Protein AF-A0A959SJ86-F1 (afdb_monomer)

pLDDT: mean 86.67, std 18.11, range [35.81, 98.19]

Nearest PDB structures (foldseek):
  6v04-assembly1_A  TM=5.007E-01  e=3.036E-04  Micromonospora chersina
  3ijt-assembly1_A  TM=5.286E-01  e=5.884E-03  Streptococcus mutans
  3pu2-assembly5_E  TM=4.425E-01  e=1.440E-02  Cereibacter sphaeroides 2.4.1
  4qdc-assembly1_A  TM=3.355E-01  e=1.361E-02  Rhodococcus rhodochrous
  7sze-assembly1_B-3  TM=3.094E-01  e=1.029E-02  Microseira wollei

Structure (mmCIF, N/CA/C/O backbone):
data_AF-A0A959SJ86-F1
#
_entry.id   AF-A0A959SJ86-F1
#
loop_
_atom_site.group_PDB
_atom_site.id
_atom_site.type_symbol
_atom_site.label_atom_id
_atom_site.label_alt_id
_atom_site.label_comp_id
_atom_site.label_asym_id
_atom_site.label_entity_id
_atom_site.label_seq_id
_atom_site.pdbx_PDB_ins_code
_atom_site.Cartn_x
_atom_site.Cartn_y
_atom_site.Cartn_z
_atom_site.occupancy
_atom_site.B_iso_or_equiv
_atom_site.auth_seq_id
_atom_site.auth_comp_id
_atom_site.auth_asym_id
_atom_site.auth_atom_id
_atom_site.pdbx_PDB_model_num
ATOM 1 N N . MET A 1 1 ? 89.922 12.817 23.903 1.00 38.69 1 MET A N 1
ATOM 2 C CA . MET A 1 1 ? 90.393 11.593 23.217 1.00 38.69 1 MET A CA 1
ATOM 3 C C . MET A 1 1 ? 89.605 11.483 21.919 1.00 38.69 1 MET A C 1
ATOM 5 O O . MET A 1 1 ? 88.410 11.255 21.976 1.00 38.69 1 MET A O 1
ATOM 9 N N . THR A 1 2 ? 90.108 12.108 20.848 1.00 35.84 2 THR A N 1
ATOM 10 C CA . THR A 1 2 ? 90.815 11.461 19.710 1.00 35.84 2 THR A CA 1
ATOM 11 C C . THR A 1 2 ? 89.883 10.533 18.912 1.00 35.84 2 THR A C 1
ATOM 13 O O . THR A 1 2 ? 89.554 9.468 19.411 1.00 35.84 2 THR A O 1
ATOM 16 N N . TYR A 1 3 ? 89.262 11.005 17.813 1.00 40.78 3 TYR A N 1
ATOM 17 C CA . TYR A 1 3 ? 89.765 11.020 16.408 1.00 40.78 3 TYR A CA 1
ATOM 18 C C . TYR A 1 3 ? 89.962 9.584 15.870 1.00 40.78 3 TYR A C 1
ATOM 20 O O . TYR A 1 3 ? 90.641 8.812 16.527 1.00 40.78 3 TYR A O 1
ATOM 28 N N . LYS A 1 4 ? 89.452 9.124 14.716 1.00 40.31 4 LYS A N 1
ATOM 29 C CA . LYS A 1 4 ? 89.383 9.685 13.345 1.00 40.31 4 LYS A CA 1
ATOM 30 C C . LYS A 1 4 ? 88.575 8.680 12.476 1.00 40.31 4 LYS A C 1
ATOM 32 O O . LYS A 1 4 ? 88.730 7.487 12.694 1.00 40.31 4 LYS A O 1
ATOM 37 N N . SER A 1 5 ? 87.634 9.131 11.630 1.00 43.16 5 SER A N 1
ATOM 38 C CA . SER A 1 5 ? 87.763 9.242 10.146 1.00 43.16 5 SER A CA 1
ATOM 39 C C . SER A 1 5 ? 87.562 7.937 9.368 1.00 43.16 5 SER A C 1
ATOM 41 O O . SER A 1 5 ? 87.923 6.885 9.863 1.00 43.16 5 SER A O 1
ATOM 43 N N . SER A 1 6 ? 87.166 7.878 8.098 1.00 45.84 6 SER A N 1
ATOM 44 C CA . SER A 1 6 ? 86.503 8.734 7.093 1.00 45.84 6 SER A CA 1
ATOM 45 C C . SER A 1 6 ? 86.687 7.961 5.780 1.00 45.84 6 SER A C 1
ATOM 47 O O . SER A 1 6 ? 87.809 7.538 5.524 1.00 45.84 6 SER A O 1
ATOM 49 N N . LEU A 1 7 ? 85.660 7.861 4.933 1.00 43.25 7 LEU A N 1
ATOM 50 C CA . LEU A 1 7 ? 85.728 8.161 3.488 1.00 43.25 7 LEU A CA 1
ATOM 51 C C . LEU A 1 7 ? 84.291 8.029 2.923 1.00 43.25 7 LEU A C 1
ATOM 53 O O . LEU A 1 7 ? 83.716 6.954 3.035 1.00 43.25 7 LEU A O 1
ATOM 57 N N . LEU A 1 8 ? 83.557 9.100 2.566 1.00 39.75 8 LEU A N 1
ATOM 58 C CA . LEU A 1 8 ? 83.668 9.935 1.344 1.00 39.75 8 LEU A CA 1
ATOM 59 C C . LEU A 1 8 ? 83.580 9.065 0.069 1.00 39.75 8 LEU A C 1
ATOM 61 O O . LEU A 1 8 ? 84.342 8.118 -0.049 1.00 39.75 8 LEU A O 1
ATOM 65 N N . VAL A 1 9 ? 82.693 9.280 -0.914 1.00 44.47 9 VAL A N 1
ATOM 66 C CA . VAL A 1 9 ? 82.331 10.492 -1.696 1.00 44.47 9 VAL A CA 1
ATOM 67 C C . VAL A 1 9 ? 81.002 10.157 -2.435 1.00 44.47 9 VAL A C 1
ATOM 69 O O . VAL A 1 9 ? 80.880 9.040 -2.923 1.00 44.47 9 VAL A O 1
ATOM 72 N N . LEU A 1 10 ? 79.913 10.948 -2.333 1.00 38.72 10 LEU A N 1
ATOM 73 C CA . LEU A 1 10 ? 79.415 11.944 -3.325 1.00 38.72 10 LEU A CA 1
ATOM 74 C C . LEU A 1 10 ? 79.313 11.400 -4.778 1.00 38.72 10 LEU A C 1
ATOM 76 O O . LEU A 1 10 ? 80.215 10.740 -5.262 1.00 38.72 10 LEU A O 1
ATOM 80 N N . LEU A 1 11 ? 78.272 11.671 -5.567 1.00 39.09 11 LEU A N 1
ATOM 81 C CA . LEU A 1 11 ? 77.952 13.015 -6.038 1.00 39.09 11 LEU A CA 1
ATOM 82 C C . LEU A 1 11 ? 76.612 13.033 -6.797 1.00 39.09 11 LEU A C 1
ATOM 84 O O . LEU A 1 11 ? 76.261 12.121 -7.540 1.00 39.09 11 LEU A O 1
ATOM 88 N N . SER A 1 12 ? 75.909 14.135 -6.583 1.00 38.75 12 SER A N 1
ATOM 89 C CA . SER A 1 12 ? 74.696 14.618 -7.224 1.00 38.75 12 SER A CA 1
ATOM 90 C C . SER A 1 12 ? 74.858 14.965 -8.708 1.00 38.75 12 SER A C 1
ATOM 92 O O . SER A 1 12 ? 75.951 15.311 -9.132 1.00 38.75 12 SER A O 1
ATOM 94 N N . MET A 1 13 ? 73.714 15.023 -9.403 1.00 43.41 13 MET A N 1
ATOM 95 C CA . MET A 1 13 ? 73.340 15.977 -10.467 1.00 43.41 13 MET A CA 1
ATOM 96 C C . MET A 1 13 ? 74.385 16.373 -11.524 1.00 43.41 13 MET A C 1
ATOM 98 O O . MET A 1 13 ? 75.355 17.047 -11.207 1.00 43.41 13 MET A O 1
ATOM 102 N N . LEU A 1 14 ? 74.022 16.224 -12.804 1.00 37.84 14 LEU A N 1
ATOM 103 C CA . LEU A 1 14 ? 73.949 17.382 -13.708 1.00 37.84 14 LEU A CA 1
ATOM 104 C C . LEU A 1 14 ? 73.137 17.053 -14.974 1.00 37.84 14 LEU A C 1
ATOM 106 O O . LEU A 1 14 ? 73.449 16.112 -15.699 1.00 37.84 14 LEU A O 1
ATOM 110 N N . LEU A 1 15 ? 72.115 17.873 -15.244 1.00 46.50 15 LEU A N 1
ATOM 111 C CA . LEU A 1 15 ? 71.628 18.136 -16.599 1.00 46.50 15 LEU A CA 1
ATOM 112 C C . LEU A 1 15 ? 72.772 18.717 -17.436 1.00 46.50 15 LEU A C 1
ATOM 114 O O . LEU A 1 15 ? 73.484 19.568 -16.916 1.00 46.50 15 LEU A O 1
ATOM 118 N N . LEU A 1 16 ? 72.825 18.396 -18.732 1.00 42.41 16 LEU A N 1
ATOM 119 C CA . LEU A 1 16 ? 73.145 19.352 -19.800 1.00 42.41 16 LEU A CA 1
ATOM 120 C C . LEU A 1 16 ? 72.559 18.853 -21.140 1.00 42.41 16 LEU A C 1
ATOM 122 O O . LEU A 1 16 ? 72.775 17.716 -21.551 1.00 42.41 16 LEU A O 1
ATOM 126 N N . LEU A 1 17 ? 71.798 19.746 -21.784 1.00 42.94 17 LEU A N 1
ATOM 127 C CA . LEU A 1 17 ? 71.425 19.778 -23.213 1.00 42.94 17 LEU A CA 1
ATOM 128 C C . LEU A 1 17 ? 72.729 19.839 -24.066 1.00 42.94 17 LEU A C 1
ATOM 130 O O . LEU A 1 17 ? 73.771 20.164 -23.507 1.00 42.94 17 LEU A O 1
ATOM 134 N N . VAL A 1 18 ? 72.825 19.540 -25.374 1.00 42.34 18 VAL A N 1
ATOM 135 C CA . VAL A 1 18 ? 72.194 20.164 -26.562 1.00 42.34 18 VAL A CA 1
ATOM 136 C C . VAL A 1 18 ? 72.539 19.317 -27.832 1.00 42.34 18 VAL A C 1
ATOM 138 O O . VAL A 1 18 ? 73.660 18.831 -27.902 1.00 42.34 18 VAL A O 1
ATOM 141 N N . THR A 1 19 ? 71.599 19.192 -28.802 1.00 42.69 19 THR A N 1
ATOM 142 C CA . THR A 1 19 ? 71.690 19.135 -30.314 1.00 42.69 19 THR A CA 1
ATOM 143 C C . THR A 1 19 ? 72.844 18.404 -31.042 1.00 42.69 19 THR A C 1
ATOM 145 O O . THR A 1 19 ? 73.976 18.479 -30.605 1.00 42.69 19 THR A O 1
ATOM 148 N N . ALA A 1 20 ? 72.769 17.838 -32.258 1.00 36.09 20 ALA A N 1
ATOM 149 C CA . ALA A 1 20 ? 71.811 17.620 -33.360 1.00 36.09 20 ALA A CA 1
ATOM 150 C C . ALA A 1 20 ? 72.489 16.595 -34.323 1.00 36.09 20 ALA A C 1
ATOM 152 O O . ALA A 1 20 ? 73.709 16.454 -34.294 1.00 36.09 20 ALA A O 1
ATOM 153 N N . CYS A 1 21 ? 71.773 15.747 -35.066 1.00 35.91 21 CYS A N 1
ATOM 154 C CA . CYS A 1 21 ? 71.436 15.829 -36.505 1.00 35.91 21 CYS A CA 1
ATOM 155 C C . CYS A 1 21 ? 70.702 14.497 -36.804 1.00 35.91 21 CYS A C 1
ATOM 157 O O . CYS A 1 21 ? 71.117 13.463 -36.297 1.00 35.91 21 CYS A O 1
ATOM 159 N N . GLY A 1 22 ? 69.576 14.410 -37.509 1.00 37.38 22 GLY A N 1
ATOM 160 C CA . GLY A 1 22 ? 69.325 14.947 -38.839 1.00 37.38 22 GLY A CA 1
ATOM 161 C C . GLY A 1 22 ? 69.466 13.818 -39.866 1.00 37.38 22 GLY A C 1
ATOM 162 O O . GLY A 1 22 ? 70.536 13.677 -40.438 1.00 37.38 22 GLY A O 1
ATOM 163 N N . GLN A 1 23 ? 68.403 13.032 -40.080 1.00 35.94 23 GLN A N 1
ATOM 164 C CA . GLN A 1 23 ? 68.126 12.270 -41.308 1.00 35.94 23 GLN A CA 1
ATOM 165 C C . GLN A 1 23 ? 66.650 11.842 -41.300 1.00 35.94 23 GLN A C 1
ATOM 167 O O . GLN A 1 23 ? 66.202 11.135 -40.402 1.00 35.94 23 GLN A O 1
ATOM 172 N N . ALA A 1 24 ? 65.886 12.323 -42.281 1.00 48.53 24 ALA A N 1
ATOM 173 C CA . ALA A 1 24 ? 64.503 11.923 -42.509 1.00 48.53 24 ALA A CA 1
ATOM 174 C C . ALA A 1 24 ? 64.456 10.667 -43.391 1.00 48.53 24 ALA A C 1
ATOM 176 O O . ALA A 1 24 ? 65.159 10.627 -44.404 1.00 48.53 24 ALA A O 1
ATOM 177 N N . PRO A 1 25 ? 63.575 9.703 -43.081 1.00 41.34 25 PRO A N 1
ATOM 178 C CA . PRO A 1 25 ? 63.009 8.839 -44.101 1.00 41.34 25 PRO A CA 1
ATOM 179 C C . PRO A 1 25 ? 61.478 8.952 -44.136 1.00 41.34 25 PRO A C 1
ATOM 181 O O . PRO A 1 25 ? 60.780 8.686 -43.165 1.00 41.34 25 PRO A O 1
ATOM 184 N N . THR A 1 26 ? 61.013 9.386 -45.304 1.00 35.81 26 THR A N 1
ATOM 185 C CA . THR A 1 26 ? 59.836 8.916 -46.048 1.00 35.81 26 THR A CA 1
ATOM 186 C C . THR A 1 26 ? 58.530 8.686 -45.280 1.00 35.81 26 THR A C 1
ATOM 188 O O . THR A 1 26 ? 58.303 7.657 -44.653 1.00 35.81 26 THR A O 1
ATOM 191 N N . THR A 1 27 ? 57.622 9.646 -45.436 1.00 36.41 27 THR A N 1
ATOM 192 C CA . THR A 1 27 ? 56.216 9.580 -45.039 1.00 36.41 27 THR A CA 1
ATOM 193 C C . THR A 1 27 ? 55.455 8.625 -45.966 1.00 36.41 27 THR A C 1
ATOM 195 O O . THR A 1 27 ? 55.237 8.944 -47.134 1.00 36.41 27 THR A O 1
ATOM 198 N N . GLU A 1 28 ? 55.022 7.472 -45.459 1.00 49.16 28 GLU A N 1
ATOM 199 C CA . GLU A 1 28 ? 53.823 6.817 -45.990 1.00 49.16 28 GLU A CA 1
ATOM 200 C C . GLU A 1 28 ? 52.593 7.562 -45.443 1.00 49.16 28 GLU A C 1
ATOM 202 O O . GLU A 1 28 ? 52.582 7.920 -44.260 1.00 49.16 28 GLU A O 1
ATOM 207 N N . PRO A 1 29 ? 51.563 7.850 -46.258 1.00 41.00 29 PRO A N 1
ATOM 208 C CA . PRO A 1 29 ? 50.360 8.493 -45.755 1.00 41.00 29 PRO A CA 1
ATOM 209 C C . PRO A 1 29 ? 49.612 7.516 -44.841 1.00 41.00 29 PRO A C 1
ATOM 211 O O . PRO A 1 29 ? 48.988 6.563 -45.306 1.00 41.00 29 PRO A O 1
ATOM 214 N N . SER A 1 30 ? 49.675 7.761 -43.529 1.00 44.62 30 SER A N 1
ATOM 215 C CA . SER A 1 30 ? 48.820 7.084 -42.559 1.00 44.62 30 SER A CA 1
ATOM 216 C C . SER A 1 30 ? 47.365 7.407 -42.881 1.00 44.62 30 SER A C 1
ATOM 218 O O . SER A 1 30 ? 47.003 8.582 -42.999 1.00 44.62 30 SER A O 1
ATOM 220 N N . ALA A 1 31 ? 46.534 6.374 -43.000 1.00 53.00 31 ALA A N 1
ATOM 221 C CA . ALA A 1 31 ? 45.087 6.529 -43.049 1.00 53.00 31 ALA A CA 1
ATOM 222 C C . ALA A 1 31 ? 44.616 7.430 -41.887 1.00 53.00 31 ALA A C 1
ATOM 224 O O . ALA A 1 31 ? 45.190 7.347 -40.794 1.00 53.00 31 ALA A O 1
ATOM 225 N N . PRO A 1 32 ? 43.613 8.303 -42.103 1.00 51.78 32 PRO A N 1
ATOM 226 C CA . PRO A 1 32 ? 43.082 9.125 -41.027 1.00 51.78 32 PRO A CA 1
ATOM 227 C C . PRO A 1 32 ? 42.625 8.215 -39.876 1.00 51.78 32 PRO A C 1
ATOM 229 O O . PRO A 1 32 ? 42.063 7.147 -40.145 1.00 51.78 32 PRO A O 1
ATOM 232 N N . PRO A 1 33 ? 42.875 8.599 -38.611 1.00 49.69 33 PRO A N 1
ATOM 233 C CA . PRO A 1 33 ? 42.362 7.861 -37.468 1.00 49.69 33 PRO A CA 1
ATOM 234 C C . PRO A 1 33 ? 40.853 7.714 -37.635 1.00 49.69 33 PRO A C 1
ATOM 236 O O . PRO A 1 33 ? 40.165 8.704 -37.886 1.00 49.69 33 PRO A O 1
ATOM 239 N N . ALA A 1 34 ? 40.349 6.485 -37.537 1.00 53.75 34 ALA A N 1
ATOM 240 C CA . ALA A 1 34 ? 38.919 6.271 -37.408 1.00 53.75 34 ALA A CA 1
ATOM 241 C C . ALA A 1 34 ? 38.456 7.069 -36.184 1.00 53.75 34 ALA A C 1
ATOM 243 O O . ALA A 1 34 ? 38.982 6.860 -35.091 1.00 53.75 34 ALA A O 1
ATOM 244 N N . GLU A 1 35 ? 37.536 8.014 -36.384 1.00 51.84 35 GLU A N 1
ATOM 245 C CA . GLU A 1 35 ? 36.865 8.693 -35.281 1.00 51.84 35 GLU A CA 1
ATOM 246 C C . GLU A 1 35 ? 36.250 7.608 -34.393 1.00 51.84 35 GLU A C 1
ATOM 248 O O . GLU A 1 35 ? 35.361 6.868 -34.825 1.00 51.84 35 GLU A O 1
ATOM 253 N N . GLU A 1 36 ? 36.760 7.468 -33.166 1.00 53.94 36 GLU A N 1
ATOM 254 C CA . GLU A 1 36 ? 36.044 6.726 -32.136 1.00 53.94 36 GLU A CA 1
ATOM 255 C C . GLU A 1 36 ? 34.644 7.341 -32.047 1.00 53.94 36 GLU A C 1
ATOM 257 O O . GLU A 1 36 ? 34.532 8.571 -31.969 1.00 53.94 36 GLU A O 1
ATOM 262 N N . PRO A 1 37 ? 33.567 6.534 -32.104 1.00 50.53 37 PRO A N 1
ATOM 263 C CA . PRO A 1 37 ? 32.228 7.073 -31.970 1.00 50.53 37 PRO A CA 1
ATOM 264 C C . PRO A 1 37 ? 32.178 7.840 -30.653 1.00 50.53 37 PRO A C 1
ATOM 266 O O . PRO A 1 37 ? 32.460 7.276 -29.594 1.00 50.53 37 PRO A O 1
ATOM 269 N N . ALA A 1 38 ? 31.872 9.136 -30.745 1.00 47.47 38 ALA A N 1
ATOM 270 C CA . ALA A 1 38 ? 31.762 10.011 -29.593 1.00 47.47 38 ALA A CA 1
ATOM 271 C C . ALA A 1 38 ? 30.929 9.302 -28.520 1.00 47.47 38 ALA A C 1
ATOM 273 O O . ALA A 1 38 ? 29.779 8.934 -28.774 1.00 47.47 38 ALA A O 1
ATOM 274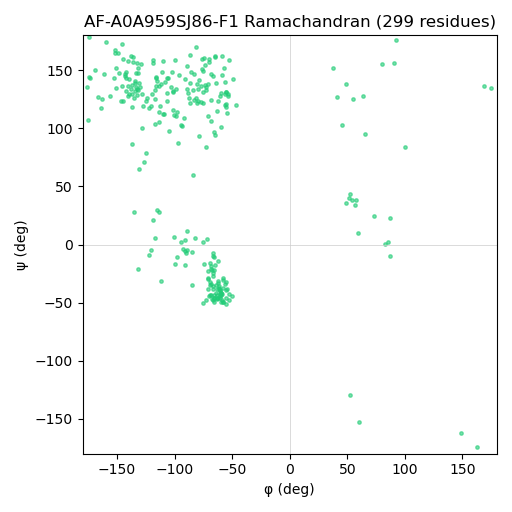 N N . GLN A 1 39 ? 31.517 9.072 -27.341 1.00 51.97 39 GLN A N 1
ATOM 275 C CA . GLN A 1 39 ? 30.775 8.568 -26.195 1.00 51.97 39 GLN A CA 1
ATOM 276 C C . GLN A 1 39 ? 29.671 9.579 -25.893 1.00 51.97 39 GLN A C 1
ATOM 278 O O . GLN A 1 39 ? 29.915 10.640 -25.320 1.00 51.97 39 GLN A O 1
ATOM 283 N N . VAL A 1 40 ? 28.449 9.261 -26.314 1.00 56.69 40 VAL A N 1
ATOM 284 C CA . VAL A 1 40 ? 27.255 9.978 -25.887 1.00 56.69 40 VAL A CA 1
ATOM 285 C C . VAL A 1 40 ? 27.128 9.692 -24.397 1.00 56.69 40 VAL A C 1
ATOM 287 O O . VAL A 1 40 ? 26.647 8.634 -23.997 1.00 56.69 40 VAL A O 1
ATOM 290 N N . THR A 1 41 ? 27.618 10.605 -23.562 1.00 59.16 41 THR A N 1
ATOM 291 C CA . THR A 1 41 ? 27.373 10.569 -22.121 1.00 59.16 41 THR A CA 1
ATOM 292 C C . THR A 1 41 ? 25.876 10.772 -21.918 1.00 59.16 41 THR A C 1
ATOM 294 O O . THR A 1 41 ? 25.386 11.902 -21.947 1.00 59.16 41 THR A O 1
ATOM 297 N N . SER A 1 42 ? 25.135 9.673 -21.812 1.00 70.25 42 SER A N 1
ATOM 298 C CA . SER A 1 42 ? 23.700 9.700 -21.557 1.00 70.25 42 SER A CA 1
ATOM 299 C C . SER A 1 42 ? 23.444 10.149 -20.118 1.00 70.25 42 SER A C 1
ATOM 301 O O . SER A 1 42 ? 24.156 9.768 -19.189 1.00 70.25 42 SER A O 1
ATOM 303 N N . GLU A 1 43 ? 22.437 11.003 -19.936 1.00 85.44 43 GLU A N 1
ATOM 304 C CA . GLU A 1 43 ? 21.999 11.470 -18.618 1.00 85.44 43 GLU A CA 1
ATOM 305 C C . GLU A 1 43 ? 21.665 10.261 -17.721 1.00 85.44 43 GLU A C 1
ATOM 307 O O . GLU A 1 43 ? 20.936 9.380 -18.178 1.00 85.44 43 GLU A O 1
ATOM 312 N N . PRO A 1 44 ? 22.149 10.178 -16.468 1.00 89.62 44 PRO A N 1
ATOM 313 C CA . PRO A 1 44 ? 21.815 9.064 -15.582 1.00 89.62 44 PRO A CA 1
ATOM 314 C C . PRO A 1 44 ? 20.301 8.905 -15.417 1.00 89.62 44 PRO A C 1
ATOM 316 O O . PRO A 1 44 ? 19.593 9.874 -15.139 1.00 89.62 44 PRO A O 1
ATOM 319 N N . HIS A 1 45 ? 19.792 7.685 -15.575 1.00 92.75 45 HIS A N 1
ATOM 320 C CA . HIS A 1 45 ? 18.362 7.434 -15.416 1.00 92.75 45 HIS A CA 1
ATOM 321 C C . HIS A 1 45 ? 17.893 7.562 -13.954 1.00 92.75 45 HIS A C 1
ATOM 323 O O . HIS A 1 45 ? 18.654 7.374 -13.005 1.00 92.75 45 HIS A O 1
ATOM 329 N N . GLN A 1 46 ? 16.587 7.775 -13.756 1.00 93.19 46 GLN A N 1
ATOM 330 C CA . GLN A 1 46 ? 15.961 7.930 -12.427 1.00 93.19 46 GLN A CA 1
ATOM 331 C C . GLN A 1 46 ? 14.905 6.855 -12.117 1.00 93.19 46 GLN A C 1
ATOM 333 O O . GLN A 1 46 ? 14.035 7.043 -11.275 1.00 93.19 46 GLN A O 1
ATOM 338 N N . TYR A 1 47 ? 14.956 5.715 -12.809 1.00 93.75 47 TYR A N 1
ATOM 339 C CA . TYR A 1 47 ? 13.916 4.690 -12.696 1.00 93.75 47 TYR A CA 1
ATOM 340 C C . TYR A 1 47 ? 13.943 3.866 -11.398 1.00 93.75 47 TYR A C 1
ATOM 342 O O . TYR A 1 47 ? 12.944 3.218 -11.103 1.00 93.75 47 TYR A O 1
ATOM 350 N N . GLY A 1 48 ? 15.036 3.861 -10.628 1.00 89.38 48 GLY A N 1
ATOM 351 C CA . GLY A 1 48 ? 15.149 3.111 -9.368 1.00 89.38 48 GLY A CA 1
ATOM 352 C C . GLY A 1 48 ? 14.983 3.991 -8.125 1.00 89.38 48 GLY A C 1
ATOM 353 O O . GLY A 1 48 ? 15.391 5.149 -8.135 1.00 89.38 48 GLY A O 1
ATOM 354 N N . GLY A 1 49 ? 14.437 3.423 -7.044 1.00 86.25 49 GLY A N 1
ATOM 355 C CA . GLY A 1 49 ? 14.352 4.081 -5.735 1.00 86.25 49 GLY A CA 1
ATOM 356 C C . GLY A 1 49 ? 13.109 4.952 -5.537 1.00 86.25 49 GLY A C 1
ATOM 357 O O . GLY A 1 49 ? 13.124 5.857 -4.705 1.00 86.25 49 GLY A O 1
ATOM 358 N N . TRP A 1 50 ? 12.038 4.701 -6.292 1.00 89.06 50 TRP A N 1
ATOM 359 C CA . TRP A 1 50 ? 10.760 5.394 -6.135 1.00 89.06 50 TRP A CA 1
ATOM 360 C C . TRP A 1 50 ? 9.731 4.486 -5.461 1.00 89.06 50 TRP A C 1
ATOM 362 O O . TRP A 1 50 ? 9.688 3.285 -5.712 1.00 89.06 50 TRP A O 1
ATOM 372 N N . TYR A 1 51 ? 8.874 5.041 -4.610 1.00 86.25 51 TYR A N 1
ATOM 373 C CA . TYR A 1 51 ? 7.839 4.278 -3.917 1.00 86.25 51 TYR A CA 1
ATOM 374 C C . TYR A 1 51 ? 6.574 5.123 -3.733 1.00 86.25 51 TYR A C 1
ATOM 376 O O . TYR A 1 51 ? 6.635 6.289 -3.348 1.00 86.25 51 TYR A O 1
ATOM 384 N N . CYS A 1 52 ? 5.417 4.518 -3.993 1.00 86.12 52 CYS A N 1
ATOM 385 C CA . CYS A 1 52 ? 4.094 5.075 -3.733 1.00 86.12 52 CYS A CA 1
ATOM 386 C C . CYS A 1 52 ? 3.204 3.970 -3.137 1.00 86.12 52 CYS A C 1
ATOM 388 O O . CYS A 1 52 ? 2.500 3.261 -3.865 1.00 86.12 52 CYS A O 1
ATOM 390 N N . PRO A 1 53 ? 3.236 3.787 -1.805 1.00 76.06 53 PRO A N 1
ATOM 391 C CA . PRO A 1 53 ? 2.510 2.711 -1.133 1.00 76.06 53 PRO A CA 1
ATOM 392 C C . PRO A 1 53 ? 0.985 2.874 -1.223 1.00 76.06 53 PRO A C 1
ATOM 394 O O . PRO A 1 53 ? 0.266 1.940 -0.876 1.00 76.06 53 PRO A O 1
ATOM 397 N N . ASP A 1 54 ? 0.505 4.008 -1.737 1.00 80.06 54 ASP A N 1
ATOM 398 C CA . ASP A 1 54 ? -0.905 4.420 -1.684 1.00 80.06 54 ASP A CA 1
ATOM 399 C C . ASP A 1 54 ? -1.529 4.542 -3.067 1.00 80.06 54 ASP A C 1
ATOM 401 O O . ASP A 1 54 ? -2.679 4.955 -3.217 1.00 80.06 54 ASP A O 1
ATOM 405 N N . ASN A 1 55 ? -0.784 4.153 -4.102 1.00 85.25 55 ASN A N 1
ATOM 406 C CA . ASN A 1 55 ? -1.327 4.024 -5.438 1.00 85.25 55 ASN A CA 1
ATOM 407 C C . ASN A 1 55 ? -2.237 2.789 -5.520 1.00 85.25 55 ASN A C 1
ATOM 409 O O . ASN A 1 55 ? -1.833 1.709 -5.958 1.00 85.25 55 ASN A O 1
ATOM 413 N N . PHE A 1 56 ? -3.493 2.956 -5.112 1.00 85.06 56 PHE A N 1
ATOM 414 C CA . PHE A 1 56 ? -4.499 1.894 -5.132 1.00 85.06 56 PHE A CA 1
ATOM 415 C C . PHE A 1 56 ? -4.997 1.514 -6.535 1.00 85.06 56 PHE A C 1
ATOM 417 O O . PHE A 1 56 ? -5.852 0.636 -6.641 1.00 85.06 56 PHE A O 1
ATOM 424 N N . GLY A 1 57 ? -4.429 2.080 -7.612 1.00 86.19 57 GLY A N 1
ATOM 425 C CA . GLY A 1 57 ? -4.462 1.433 -8.929 1.00 86.19 57 GLY A CA 1
ATOM 426 C C . GLY A 1 57 ? -3.823 0.036 -8.887 1.00 86.19 57 GLY A C 1
ATOM 427 O O . GLY A 1 57 ? -4.278 -0.894 -9.552 1.00 86.19 57 GLY A O 1
ATOM 428 N N . PHE A 1 58 ? -2.843 -0.151 -7.998 1.00 92.94 58 PHE A N 1
ATOM 429 C CA . PHE A 1 58 ? -2.279 -1.442 -7.624 1.00 92.94 58 PHE A CA 1
ATOM 430 C C . PHE A 1 58 ? -2.944 -1.932 -6.334 1.00 92.94 58 PHE A C 1
ATOM 432 O O . PHE A 1 58 ? -2.468 -1.677 -5.231 1.00 92.94 58 PHE A O 1
ATOM 439 N N . VAL A 1 59 ? -4.070 -2.632 -6.461 1.00 94.56 59 VAL A N 1
ATOM 440 C CA . VAL A 1 59 ? -4.837 -3.155 -5.312 1.00 94.56 59 VAL A CA 1
ATOM 441 C C . VAL A 1 59 ? -4.071 -4.229 -4.509 1.00 94.56 59 VAL A C 1
ATOM 443 O O . VAL A 1 59 ? -3.118 -4.813 -5.028 1.00 94.56 59 VAL A O 1
ATOM 446 N N . PRO A 1 60 ? -4.457 -4.541 -3.261 1.00 95.44 60 PRO A N 1
ATOM 447 C CA . PRO A 1 60 ? -3.867 -5.658 -2.524 1.00 95.44 60 PRO A CA 1
ATOM 448 C C . PRO A 1 60 ? -4.007 -7.001 -3.258 1.00 95.44 60 PRO A C 1
ATOM 450 O O . PRO A 1 60 ? -4.960 -7.212 -4.013 1.00 95.44 60 PRO A O 1
ATOM 453 N N . VAL A 1 61 ? -3.071 -7.921 -3.024 1.00 94.94 61 VAL A N 1
ATOM 454 C CA . VAL A 1 61 ? -3.049 -9.247 -3.652 1.00 94.94 61 VAL A CA 1
ATOM 455 C C . VAL A 1 61 ? -2.764 -10.346 -2.632 1.00 94.94 61 VAL A C 1
ATOM 457 O O . VAL A 1 61 ? -1.925 -10.197 -1.751 1.00 94.94 61 VAL A O 1
ATOM 460 N N . ASP A 1 62 ? -3.456 -11.473 -2.790 1.00 95.81 62 ASP A N 1
ATOM 461 C CA . ASP A 1 62 ? -3.134 -12.717 -2.097 1.00 95.81 62 ASP A CA 1
ATOM 462 C C . ASP A 1 62 ? -1.988 -13.443 -2.818 1.00 95.81 62 ASP A C 1
ATOM 464 O O . ASP A 1 62 ? -2.097 -13.747 -4.008 1.00 95.81 62 ASP A O 1
ATOM 468 N N . ILE A 1 63 ? -0.918 -13.772 -2.092 1.00 94.56 63 ILE A N 1
ATOM 469 C CA . ILE A 1 63 ? 0.229 -14.531 -2.612 1.00 94.56 63 ILE A CA 1
ATOM 470 C C . ILE A 1 63 ? -0.185 -15.874 -3.227 1.00 94.56 63 ILE A C 1
ATOM 472 O O . ILE A 1 63 ? 0.383 -16.275 -4.240 1.00 94.56 63 ILE A O 1
ATOM 476 N N . ALA A 1 64 ? -1.230 -16.533 -2.717 1.00 94.31 64 ALA A N 1
ATOM 477 C CA . ALA A 1 64 ? -1.735 -17.772 -3.320 1.00 94.31 64 ALA A CA 1
ATOM 478 C C . ALA A 1 64 ? -2.338 -17.575 -4.728 1.00 94.31 64 ALA A C 1
ATOM 480 O O . ALA A 1 64 ? -2.609 -18.549 -5.426 1.00 94.31 64 ALA A O 1
ATOM 481 N N . LYS A 1 65 ? -2.553 -16.325 -5.157 1.00 95.25 65 LYS A N 1
ATOM 482 C CA . LYS A 1 65 ? -3.060 -15.942 -6.484 1.00 95.25 65 LYS A CA 1
ATOM 483 C C . LYS A 1 65 ? -2.006 -15.195 -7.305 1.00 95.25 65 LYS A C 1
ATOM 485 O O . LYS A 1 65 ? -2.360 -14.377 -8.153 1.00 95.25 65 LYS A O 1
ATOM 490 N N . LEU A 1 66 ? -0.723 -15.469 -7.056 1.00 95.00 66 LEU A N 1
ATOM 491 C CA . LEU A 1 66 ? 0.404 -14.807 -7.713 1.00 95.00 66 LEU A CA 1
ATOM 492 C C . LEU A 1 66 ? 0.303 -14.838 -9.247 1.00 95.00 66 LEU A C 1
ATOM 494 O O . LEU A 1 66 ? 0.493 -13.804 -9.876 1.00 95.00 66 LEU A O 1
ATOM 498 N N . ASP A 1 67 ? -0.084 -15.968 -9.841 1.00 93.88 67 ASP A N 1
ATOM 499 C CA . ASP A 1 67 ? -0.198 -16.121 -11.303 1.00 93.88 67 ASP A CA 1
ATOM 500 C C . ASP A 1 67 ? -1.282 -15.233 -11.940 1.00 93.88 67 ASP A C 1
ATOM 502 O O . ASP A 1 67 ? -1.269 -14.995 -13.145 1.00 93.88 67 ASP A O 1
ATOM 506 N N . ALA A 1 68 ? -2.225 -14.718 -11.143 1.00 94.31 68 ALA A N 1
ATOM 507 C CA . ALA A 1 68 ? -3.239 -13.776 -11.610 1.00 94.31 68 ALA A CA 1
ATOM 508 C C . ALA A 1 68 ? -2.748 -12.318 -11.600 1.00 94.31 68 ALA A C 1
ATOM 510 O O . ALA A 1 68 ? -3.472 -11.426 -12.048 1.00 94.31 68 ALA A O 1
ATOM 511 N N . VAL A 1 69 ? -1.549 -12.047 -11.069 1.00 95.62 69 VAL A N 1
ATOM 512 C CA . VAL A 1 69 ? -0.976 -10.700 -11.029 1.00 95.62 69 VAL A CA 1
ATOM 513 C C . VAL A 1 69 ? -0.469 -10.316 -12.417 1.00 95.62 69 VAL A C 1
ATOM 515 O O . VAL A 1 69 ? 0.426 -10.983 -12.937 1.00 95.62 69 VAL A O 1
ATOM 518 N N . PRO A 1 70 ? -0.966 -9.213 -13.007 1.00 95.62 70 PRO A N 1
ATOM 519 C CA . PRO A 1 70 ? -0.426 -8.711 -14.260 1.00 95.62 70 PRO A CA 1
ATOM 520 C C . PRO A 1 70 ? 1.058 -8.373 -14.118 1.00 95.62 70 PRO A C 1
ATOM 522 O O . PRO A 1 70 ? 1.449 -7.660 -13.192 1.00 95.62 70 PRO A O 1
ATOM 525 N N . ALA A 1 71 ? 1.862 -8.871 -15.052 1.00 96.75 71 ALA A N 1
ATOM 526 C CA . ALA A 1 71 ? 3.284 -8.590 -15.139 1.00 96.75 71 ALA A CA 1
ATOM 527 C C . ALA A 1 71 ? 3.712 -8.463 -16.603 1.00 96.75 71 ALA A C 1
ATOM 529 O O . ALA A 1 71 ? 3.162 -9.117 -17.492 1.00 96.75 71 ALA A O 1
ATOM 530 N N . ILE A 1 72 ? 4.707 -7.618 -16.846 1.00 96.50 72 ILE A N 1
ATOM 531 C CA . ILE A 1 72 ? 5.312 -7.394 -18.152 1.00 96.50 72 ILE A CA 1
ATOM 532 C C . ILE A 1 72 ? 6.665 -8.103 -18.167 1.00 96.50 72 ILE A C 1
ATOM 534 O O . ILE A 1 72 ? 7.659 -7.585 -17.658 1.00 96.50 72 ILE A O 1
ATOM 538 N N . ALA A 1 73 ? 6.680 -9.310 -18.732 1.00 94.50 73 ALA A N 1
ATOM 539 C CA . ALA A 1 73 ? 7.882 -10.116 -18.917 1.00 94.50 73 ALA A CA 1
ATOM 540 C C . ALA A 1 73 ? 8.459 -9.935 -20.328 1.00 94.50 73 ALA A C 1
ATOM 542 O O . ALA A 1 73 ? 7.710 -9.765 -21.291 1.00 94.50 73 ALA A O 1
ATOM 543 N N . ASP A 1 74 ? 9.788 -9.982 -20.434 1.00 92.81 74 ASP A N 1
ATOM 544 C CA . ASP A 1 74 ? 10.554 -10.096 -21.686 1.00 92.81 74 ASP A CA 1
ATOM 545 C C . ASP A 1 74 ? 10.342 -8.982 -22.735 1.00 92.81 74 ASP A C 1
ATOM 547 O O . ASP A 1 74 ? 10.841 -9.069 -23.858 1.00 92.81 74 ASP A O 1
ATOM 551 N N . ARG A 1 75 ? 9.655 -7.891 -22.377 1.00 95.88 75 ARG A N 1
ATOM 552 C CA . ARG A 1 75 ? 9.501 -6.683 -23.205 1.00 95.88 75 ARG A CA 1
ATOM 553 C C . ARG A 1 75 ? 9.298 -5.424 -22.365 1.00 95.88 75 ARG A C 1
ATOM 555 O O . ARG A 1 75 ? 9.005 -5.492 -21.175 1.00 95.88 75 ARG A O 1
ATOM 562 N N . LEU A 1 76 ? 9.417 -4.264 -23.003 1.00 96.69 76 LEU A N 1
ATOM 563 C CA . LEU A 1 76 ? 9.023 -2.995 -22.396 1.00 96.69 76 LEU A CA 1
ATOM 564 C C . LEU A 1 76 ? 7.488 -2.836 -22.405 1.00 96.69 76 LEU A C 1
ATOM 566 O O . LEU A 1 76 ? 6.811 -3.396 -23.279 1.00 96.69 76 LEU A O 1
ATOM 570 N N . PRO A 1 77 ? 6.917 -2.107 -21.431 1.00 96.31 77 PRO A N 1
ATOM 571 C CA . PRO A 1 77 ? 5.478 -1.899 -21.347 1.00 96.31 77 PRO A CA 1
ATOM 572 C C . PRO A 1 77 ? 4.978 -0.928 -22.417 1.00 96.31 77 PRO A C 1
ATOM 574 O O . PRO A 1 77 ? 5.693 -0.037 -22.876 1.00 96.31 77 PRO A O 1
ATOM 577 N N . THR A 1 78 ? 3.708 -1.084 -22.767 1.00 95.56 78 THR A N 1
ATOM 578 C CA . THR A 1 78 ? 2.953 -0.134 -23.589 1.00 95.56 78 THR A CA 1
ATOM 579 C C . THR A 1 78 ? 2.333 0.968 -22.727 1.00 95.56 78 THR A C 1
ATOM 581 O O . THR A 1 78 ? 2.180 0.816 -21.516 1.00 95.56 78 THR A O 1
ATOM 584 N N . GLU A 1 79 ? 1.916 2.071 -23.355 1.00 93.75 79 GLU A N 1
ATOM 585 C CA . GLU A 1 79 ? 1.223 3.167 -22.660 1.00 93.75 79 GLU A CA 1
ATOM 586 C C . GLU A 1 79 ? -0.073 2.705 -21.980 1.00 93.75 79 GLU A C 1
ATOM 588 O O . GLU A 1 79 ? -0.323 3.042 -20.826 1.00 93.75 79 GLU A O 1
ATOM 593 N N . ALA A 1 80 ? -0.870 1.877 -22.661 1.00 95.88 80 ALA A N 1
ATOM 594 C CA . ALA A 1 80 ? -2.115 1.348 -22.109 1.00 95.88 80 ALA A CA 1
ATOM 595 C C . ALA A 1 80 ? -1.873 0.508 -20.843 1.00 95.88 80 ALA A C 1
ATOM 597 O O . ALA A 1 80 ? -2.650 0.557 -19.900 1.00 95.88 80 ALA A O 1
ATOM 598 N N . GLU A 1 81 ? -0.765 -0.233 -20.778 1.00 95.94 81 GLU A N 1
ATOM 599 C CA . GLU A 1 81 ? -0.421 -1.038 -19.600 1.00 95.94 81 GLU A CA 1
ATOM 600 C C . GLU A 1 81 ? 0.004 -0.196 -18.397 1.00 95.94 81 GLU A C 1
ATOM 602 O O . GLU A 1 81 ? -0.219 -0.610 -17.260 1.00 95.94 81 GLU A O 1
ATOM 607 N N . LEU A 1 82 ? 0.592 0.976 -18.633 1.00 92.81 82 LEU A N 1
ATOM 608 C CA . LEU A 1 82 ? 0.883 1.950 -17.581 1.00 92.81 82 LEU A CA 1
ATOM 609 C C . LEU A 1 82 ? -0.418 2.574 -17.059 1.00 92.81 82 LEU A C 1
ATOM 611 O O . 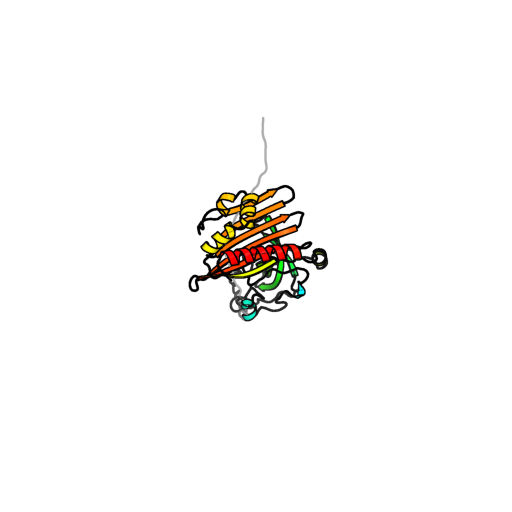LEU A 1 82 ? -0.626 2.640 -15.851 1.00 92.81 82 LEU A O 1
ATOM 615 N N . GLN A 1 83 ? -1.323 2.954 -17.966 1.00 91.44 83 GLN A N 1
ATOM 616 C CA . GLN A 1 83 ? -2.635 3.522 -17.629 1.00 91.44 83 GLN A CA 1
ATOM 617 C C . GLN A 1 83 ? -3.537 2.522 -16.883 1.00 91.44 83 GLN A C 1
ATOM 619 O O . GLN A 1 83 ? -4.255 2.903 -15.960 1.00 91.44 83 GLN A O 1
ATOM 624 N N . ASP A 1 84 ? -3.442 1.236 -17.224 1.00 93.25 84 ASP A N 1
ATOM 625 C CA . ASP A 1 84 ? -4.178 0.140 -16.584 1.00 93.25 84 ASP A CA 1
ATOM 626 C C . ASP A 1 84 ? -3.528 -0.372 -15.281 1.00 93.25 84 ASP A C 1
ATOM 628 O O . ASP A 1 84 ? -3.980 -1.379 -14.730 1.00 93.25 84 ASP A O 1
ATOM 632 N N . ASN A 1 85 ? -2.458 0.261 -14.781 1.00 92.81 85 ASN A N 1
ATOM 633 C CA . ASN A 1 85 ? -1.708 -0.180 -13.593 1.00 92.81 85 ASN A CA 1
ATOM 634 C C . ASN A 1 85 ? -1.159 -1.623 -13.692 1.00 92.81 85 ASN A C 1
ATOM 636 O O . ASN A 1 85 ? -1.080 -2.354 -12.702 1.00 92.81 85 ASN A O 1
ATOM 640 N N . LYS A 1 86 ? -0.769 -2.062 -14.894 1.00 93.44 86 LYS A N 1
ATOM 641 C CA . LYS A 1 86 ? -0.064 -3.342 -15.128 1.00 93.44 86 LYS A CA 1
ATOM 642 C C . LYS A 1 86 ? 1.456 -3.177 -15.080 1.00 93.44 86 LYS A C 1
ATOM 644 O O . LYS A 1 86 ? 2.186 -4.154 -14.955 1.00 93.44 86 LYS A O 1
ATOM 649 N N . SER A 1 87 ? 1.924 -1.940 -15.201 1.00 93.50 87 SER A N 1
ATOM 650 C CA . SER A 1 87 ? 3.323 -1.530 -15.180 1.00 93.50 87 SER A CA 1
ATOM 651 C C . SER A 1 87 ? 3.431 -0.123 -14.594 1.00 93.50 87 SER A C 1
ATOM 653 O O . SER A 1 87 ? 2.429 0.585 -14.513 1.00 93.50 87 SER A O 1
ATOM 655 N N . LEU A 1 88 ? 4.635 0.296 -14.204 1.00 93.81 88 LEU A N 1
ATOM 656 C CA . LEU A 1 88 ? 4.881 1.654 -13.709 1.00 93.81 88 LEU A CA 1
ATOM 657 C C . LEU A 1 88 ? 6.088 2.351 -14.351 1.00 93.81 88 LEU A C 1
ATOM 659 O O . LEU A 1 88 ? 6.153 3.577 -14.322 1.00 93.81 88 LEU A O 1
ATOM 663 N N . ILE A 1 89 ? 7.038 1.612 -14.936 1.00 94.81 89 ILE A N 1
ATOM 664 C CA . ILE A 1 89 ? 8.231 2.223 -15.531 1.00 94.81 89 ILE A CA 1
ATOM 665 C C . ILE A 1 89 ? 8.037 2.348 -17.038 1.00 94.81 89 ILE A C 1
ATOM 667 O O . ILE A 1 89 ? 8.074 1.349 -17.759 1.00 94.81 89 ILE A O 1
ATOM 671 N N . LYS A 1 90 ? 7.902 3.586 -17.523 1.00 94.75 90 LYS A N 1
ATOM 672 C CA . LYS A 1 90 ? 8.016 3.921 -18.945 1.00 94.75 90 LYS A CA 1
ATOM 673 C C . LYS A 1 90 ? 9.419 4.434 -19.238 1.00 94.75 90 LYS A C 1
ATOM 675 O O . LYS A 1 90 ? 9.796 5.503 -18.759 1.00 94.75 90 LYS A O 1
ATOM 680 N N . VAL A 1 91 ? 10.181 3.692 -20.036 1.00 94.94 91 VAL A N 1
ATOM 681 C CA . VAL A 1 91 ? 11.504 4.154 -20.460 1.00 94.94 91 VAL A CA 1
ATOM 682 C C . VAL A 1 91 ? 11.368 5.152 -21.607 1.00 94.94 91 VAL A C 1
ATOM 684 O O . VAL A 1 91 ? 10.628 4.914 -22.561 1.00 94.94 91 VAL A O 1
ATOM 687 N N . ASP A 1 92 ? 12.089 6.266 -21.519 1.00 94.44 92 ASP A N 1
ATOM 688 C CA . ASP A 1 92 ? 12.253 7.205 -22.624 1.00 94.44 92 ASP A CA 1
ATOM 689 C C . ASP A 1 92 ? 13.300 6.648 -23.595 1.00 94.44 92 ASP A C 1
ATOM 691 O O . ASP A 1 92 ? 14.500 6.831 -23.411 1.00 94.44 92 ASP A O 1
ATOM 695 N N . ILE A 1 93 ? 12.843 5.931 -24.621 1.00 94.25 93 ILE A N 1
ATOM 696 C CA . ILE A 1 93 ? 13.717 5.266 -25.601 1.00 94.25 93 ILE A CA 1
ATOM 697 C C . ILE A 1 93 ? 14.478 6.263 -26.477 1.00 94.25 93 ILE A C 1
ATOM 699 O O . ILE A 1 93 ? 15.537 5.927 -26.999 1.00 94.25 93 ILE A O 1
ATOM 703 N N . ALA A 1 94 ? 13.996 7.503 -26.610 1.00 94.12 94 ALA A N 1
ATOM 704 C CA . ALA A 1 94 ? 14.760 8.531 -27.308 1.00 94.12 94 ALA A CA 1
ATOM 705 C C . ALA A 1 94 ? 16.016 8.921 -26.512 1.00 94.12 94 ALA A C 1
ATOM 707 O O . ALA A 1 94 ? 17.056 9.197 -27.108 1.00 94.12 94 ALA A O 1
ATOM 708 N N . LYS A 1 95 ? 15.932 8.905 -25.175 1.00 94.44 95 LYS A N 1
ATOM 709 C CA . LYS A 1 95 ? 17.073 9.143 -24.277 1.00 94.44 95 LYS A CA 1
ATOM 710 C C . LYS A 1 95 ? 17.911 7.891 -24.008 1.00 94.44 95 LYS A C 1
ATOM 712 O O . LYS A 1 95 ? 19.126 7.998 -23.875 1.00 94.44 95 LYS A O 1
ATOM 717 N N . TYR A 1 96 ? 17.268 6.727 -23.932 1.00 95.50 96 TYR A N 1
ATOM 718 C CA . TYR A 1 96 ? 17.866 5.441 -23.559 1.00 95.50 96 TYR A CA 1
ATOM 719 C C . TYR A 1 96 ? 17.571 4.371 -24.623 1.00 95.50 96 TYR A C 1
ATOM 721 O O . TYR A 1 96 ? 16.752 3.475 -24.395 1.00 95.50 96 TYR A O 1
ATOM 729 N N . PRO A 1 97 ? 18.186 4.468 -25.815 1.00 94.69 97 PRO A N 1
ATOM 730 C CA . PRO A 1 97 ? 17.846 3.617 -26.958 1.00 94.69 97 PRO A CA 1
ATOM 731 C C . PRO A 1 97 ? 18.236 2.143 -26.780 1.00 94.69 97 PRO A C 1
ATOM 733 O O . PRO A 1 97 ? 17.725 1.280 -27.489 1.00 94.69 97 PRO A O 1
ATOM 736 N N . ASP A 1 98 ? 19.139 1.849 -25.848 1.00 94.62 98 ASP A N 1
ATOM 737 C CA . ASP A 1 98 ? 19.618 0.511 -25.502 1.00 94.62 98 ASP A CA 1
ATOM 738 C C . ASP A 1 98 ? 18.782 -0.176 -24.409 1.00 94.62 98 ASP A C 1
ATOM 740 O O . ASP A 1 98 ? 19.005 -1.352 -24.097 1.00 94.62 98 ASP A O 1
ATOM 744 N N . ALA A 1 99 ? 17.808 0.534 -23.833 1.00 97.00 99 ALA A N 1
ATOM 745 C CA . ALA A 1 99 ? 16.973 -0.007 -22.780 1.00 97.00 99 ALA A CA 1
ATOM 746 C C . ALA A 1 99 ? 16.117 -1.179 -23.273 1.00 97.00 99 ALA A C 1
ATOM 748 O O . ALA A 1 99 ? 15.533 -1.169 -24.359 1.00 97.00 99 ALA A O 1
ATOM 749 N N . ARG A 1 100 ? 16.009 -2.203 -22.431 1.00 97.50 100 ARG A N 1
ATOM 750 C CA . ARG A 1 100 ? 15.342 -3.466 -22.762 1.00 97.50 100 ARG A CA 1
ATOM 751 C C . ARG A 1 100 ? 14.778 -4.126 -21.518 1.00 97.50 100 ARG A C 1
ATOM 753 O O . ARG A 1 100 ? 15.155 -3.787 -20.402 1.00 97.50 100 ARG A O 1
ATOM 760 N N . ALA A 1 101 ? 13.894 -5.098 -21.698 1.00 97.62 101 ALA A N 1
ATOM 761 C CA . ALA A 1 101 ? 13.500 -5.951 -20.585 1.00 97.62 101 ALA A CA 1
ATOM 762 C C . ALA A 1 101 ? 14.672 -6.823 -20.125 1.00 97.62 101 ALA A C 1
ATOM 764 O O . ALA A 1 101 ? 15.471 -7.285 -20.943 1.00 97.62 101 ALA A O 1
ATOM 765 N N . LEU A 1 102 ? 14.742 -7.069 -18.819 1.00 97.06 102 LEU A N 1
ATOM 766 C CA . LEU A 1 102 ? 15.565 -8.134 -18.267 1.00 97.06 102 LEU A CA 1
ATOM 767 C C . LEU A 1 102 ? 14.800 -9.459 -18.423 1.00 97.06 102 LEU A C 1
ATOM 769 O O . LEU A 1 102 ? 13.707 -9.568 -17.862 1.00 97.06 102 LEU A O 1
ATOM 773 N N . PRO A 1 103 ? 15.349 -10.469 -19.121 1.00 95.31 103 PRO A N 1
ATOM 774 C CA . PRO A 1 103 ? 14.705 -11.772 -19.211 1.00 95.31 103 PRO A CA 1
ATOM 775 C C . PRO A 1 103 ? 14.600 -12.432 -17.835 1.00 95.31 103 PRO A C 1
ATOM 777 O O . PRO A 1 103 ? 15.614 -12.756 -17.211 1.00 95.31 103 PRO A O 1
ATOM 780 N N . MET A 1 104 ? 13.376 -12.623 -17.347 1.00 93.75 104 MET A N 1
ATOM 781 C CA . MET A 1 104 ? 13.105 -13.312 -16.087 1.00 93.75 104 MET A CA 1
ATOM 782 C C . MET A 1 104 ? 11.647 -13.768 -16.013 1.00 93.75 104 MET A C 1
ATOM 784 O O . MET A 1 104 ? 10.739 -13.086 -16.482 1.00 93.75 104 MET A O 1
ATOM 788 N N . LYS A 1 105 ? 11.405 -14.904 -15.350 1.00 95.06 105 LYS A N 1
ATOM 789 C CA . LYS A 1 105 ? 10.044 -15.349 -15.023 1.00 95.06 105 LYS A CA 1
ATOM 790 C C . LYS A 1 105 ? 9.405 -14.316 -14.093 1.00 95.06 105 LYS A C 1
ATOM 792 O O . LYS A 1 105 ? 9.968 -14.061 -13.032 1.00 95.06 105 LYS A O 1
ATOM 797 N N . LEU A 1 106 ? 8.259 -13.762 -14.483 1.00 96.75 106 LEU A N 1
ATOM 798 C CA . LEU A 1 106 ? 7.423 -12.854 -13.694 1.00 96.75 106 LEU A CA 1
ATOM 799 C C . LEU A 1 106 ? 5.970 -13.351 -13.699 1.00 96.75 106 LEU A C 1
ATOM 801 O O . LEU A 1 106 ? 5.583 -14.020 -14.660 1.00 96.75 106 LEU A O 1
ATOM 805 N N . PRO A 1 107 ? 5.160 -13.000 -12.686 1.00 97.69 107 PRO A N 1
ATOM 806 C CA . PRO A 1 107 ? 5.509 -12.232 -11.480 1.00 97.69 107 PRO A CA 1
ATOM 807 C C . PRO A 1 107 ? 6.408 -13.003 -10.491 1.00 97.69 107 PRO A C 1
ATOM 809 O O . PRO A 1 107 ? 6.455 -14.232 -10.503 1.00 97.69 107 PRO A O 1
ATOM 812 N N . ARG A 1 108 ? 7.152 -12.286 -9.633 1.00 97.56 108 ARG A N 1
ATOM 813 C CA . ARG A 1 108 ? 8.033 -12.876 -8.595 1.00 97.56 108 ARG A CA 1
ATOM 814 C C . ARG A 1 108 ? 7.857 -12.179 -7.261 1.00 97.56 108 ARG A C 1
ATOM 816 O O . ARG A 1 108 ? 7.794 -10.958 -7.214 1.00 97.56 108 ARG A O 1
ATOM 823 N N . VAL A 1 109 ? 7.843 -12.937 -6.173 1.00 97.50 109 VAL A N 1
ATOM 824 C CA . VAL A 1 109 ? 7.781 -12.354 -4.830 1.00 97.50 109 VAL A CA 1
ATOM 825 C C . VAL A 1 109 ? 9.171 -11.883 -4.404 1.00 97.50 109 VAL A C 1
ATOM 827 O O . VAL A 1 109 ? 10.172 -12.565 -4.633 1.00 97.50 109 VAL A O 1
ATOM 830 N N . ALA A 1 110 ? 9.224 -10.710 -3.782 1.00 96.75 110 ALA A N 1
ATOM 831 C CA . ALA A 1 110 ? 10.433 -10.102 -3.256 1.00 96.75 110 ALA A CA 1
ATOM 832 C C . ALA A 1 110 ? 10.202 -9.506 -1.864 1.00 96.75 110 ALA A C 1
ATOM 834 O O . ALA A 1 110 ? 9.086 -9.139 -1.494 1.00 96.75 110 ALA A O 1
ATOM 835 N N . ARG A 1 111 ? 11.292 -9.360 -1.117 1.00 94.25 111 ARG A N 1
ATOM 836 C CA . ARG A 1 111 ? 11.384 -8.542 0.088 1.00 94.25 111 ARG A CA 1
ATOM 837 C C . ARG A 1 111 ? 12.076 -7.229 -0.241 1.00 94.25 111 ARG A C 1
ATOM 839 O O . ARG A 1 111 ? 13.15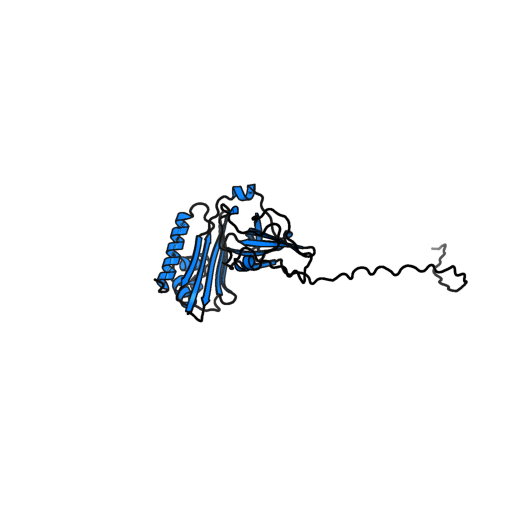2 -7.228 -0.842 1.00 94.25 111 ARG A O 1
ATOM 846 N N . ILE A 1 112 ? 11.465 -6.132 0.190 1.00 90.44 112 ILE A N 1
ATOM 847 C CA . ILE A 1 112 ? 11.969 -4.771 0.005 1.00 90.44 112 ILE A CA 1
ATOM 848 C C . ILE A 1 112 ? 12.249 -4.188 1.380 1.00 90.44 112 ILE A C 1
ATOM 850 O O . ILE A 1 112 ? 11.384 -4.211 2.256 1.00 90.44 112 ILE A O 1
ATOM 854 N N . ARG A 1 113 ? 13.472 -3.709 1.598 1.00 83.00 113 ARG A N 1
ATOM 855 C CA . ARG A 1 113 ? 13.835 -3.054 2.853 1.00 83.00 113 ARG A CA 1
ATOM 856 C C . ARG A 1 113 ? 13.326 -1.614 2.828 1.00 83.00 113 ARG A C 1
ATOM 858 O O . ARG A 1 113 ? 13.662 -0.850 1.933 1.00 83.00 113 ARG A O 1
ATOM 865 N N . SER A 1 114 ? 12.528 -1.254 3.824 1.00 73.38 114 SER A N 1
ATOM 866 C CA . SER A 1 114 ? 12.127 0.121 4.090 1.00 73.38 114 SER A CA 1
ATOM 867 C C . SER A 1 114 ? 13.078 0.713 5.124 1.00 73.38 114 SER A C 1
ATOM 869 O O . SER A 1 114 ? 12.967 0.417 6.317 1.00 73.38 114 SER A O 1
ATOM 871 N N . ASP A 1 115 ? 14.021 1.545 4.679 1.00 68.19 115 ASP A N 1
ATOM 872 C CA . ASP A 1 115 ? 15.015 2.162 5.570 1.00 68.19 115 ASP A CA 1
ATOM 873 C C . ASP A 1 115 ? 14.365 3.068 6.624 1.00 68.19 115 ASP A C 1
ATOM 875 O O . ASP A 1 115 ? 14.829 3.143 7.758 1.00 68.19 115 ASP A O 1
ATOM 879 N N . HIS A 1 116 ? 13.234 3.698 6.290 1.00 64.75 116 HIS A N 1
ATOM 880 C CA . HIS A 1 116 ? 12.483 4.546 7.218 1.00 64.75 116 HIS A CA 1
ATOM 881 C C . HIS A 1 116 ? 11.807 3.764 8.348 1.00 64.75 116 HIS A C 1
ATOM 883 O O . HIS A 1 116 ? 11.638 4.287 9.450 1.00 64.75 116 HIS A O 1
ATOM 889 N N . LYS A 1 117 ? 11.387 2.524 8.080 1.00 67.38 117 LYS A N 1
ATOM 890 C CA . LYS A 1 117 ? 10.635 1.707 9.041 1.00 67.38 117 LYS A CA 1
ATOM 891 C C . LYS A 1 117 ? 11.522 0.689 9.754 1.00 67.38 117 LYS A C 1
ATOM 893 O O . LYS A 1 117 ? 11.138 0.222 10.825 1.00 67.38 117 LYS A O 1
ATOM 898 N N . ASP A 1 118 ? 12.711 0.416 9.212 1.00 72.50 118 ASP A N 1
ATOM 899 C CA . ASP A 1 118 ? 13.553 -0.740 9.549 1.00 72.50 118 ASP A CA 1
ATOM 900 C C . ASP A 1 118 ? 12.755 -2.050 9.444 1.00 72.50 118 ASP A C 1
ATOM 902 O O . ASP A 1 118 ? 12.765 -2.907 10.323 1.00 72.50 118 ASP A O 1
ATOM 906 N N . MET A 1 119 ? 11.974 -2.159 8.366 1.00 75.69 119 MET A N 1
ATOM 907 C CA . MET A 1 119 ? 11.066 -3.278 8.117 1.00 75.69 119 MET A CA 1
ATOM 908 C C . MET A 1 119 ? 11.249 -3.804 6.698 1.00 75.69 119 MET A C 1
ATOM 910 O O . MET A 1 119 ? 11.573 -3.054 5.777 1.00 75.69 119 MET A O 1
ATOM 914 N N . SER A 1 120 ? 11.056 -5.111 6.528 1.00 84.31 120 SER A N 1
ATOM 915 C CA . SER A 1 120 ? 11.056 -5.754 5.217 1.00 84.31 120 SER A CA 1
ATOM 916 C C . SER A 1 120 ? 9.620 -5.994 4.767 1.00 84.31 120 SER A C 1
ATOM 918 O O . SER A 1 120 ? 8.915 -6.826 5.341 1.00 84.31 120 SER A O 1
ATOM 920 N N . GLU A 1 121 ? 9.201 -5.265 3.739 1.00 87.94 121 GLU A N 1
ATOM 921 C CA . GLU A 1 121 ? 7.865 -5.354 3.160 1.00 87.94 121 GLU A CA 1
ATOM 922 C C . GLU A 1 121 ? 7.855 -6.391 2.028 1.00 87.94 121 GLU A C 1
ATOM 924 O O . GLU A 1 121 ? 8.824 -6.533 1.273 1.00 87.94 121 GLU A O 1
ATOM 929 N N . LEU A 1 122 ? 6.761 -7.147 1.922 1.00 92.38 122 LEU A N 1
ATOM 930 C CA . LEU A 1 122 ? 6.570 -8.121 0.852 1.00 92.38 122 LEU A CA 1
ATOM 931 C C . LEU A 1 122 ? 6.012 -7.414 -0.388 1.00 92.38 122 LEU A C 1
ATOM 933 O O . LEU A 1 122 ? 5.046 -6.650 -0.311 1.00 92.38 122 LEU A O 1
ATOM 937 N N . ALA A 1 123 ? 6.598 -7.698 -1.542 1.00 95.38 123 ALA A N 1
ATOM 938 C CA . ALA A 1 123 ? 6.187 -7.135 -2.816 1.00 95.38 123 ALA A CA 1
ATOM 939 C C . ALA A 1 123 ? 6.184 -8.202 -3.909 1.00 95.38 123 ALA A C 1
ATOM 941 O O . ALA A 1 123 ? 6.802 -9.259 -3.788 1.00 95.38 123 ALA A O 1
ATOM 942 N N . VAL A 1 124 ? 5.494 -7.898 -5.000 1.00 97.44 124 VAL A N 1
ATOM 943 C CA . VAL A 1 124 ? 5.484 -8.688 -6.223 1.00 97.44 124 VAL A CA 1
ATOM 944 C C . VAL A 1 124 ? 6.155 -7.865 -7.312 1.00 97.44 124 VAL A C 1
ATOM 946 O O . VAL A 1 124 ? 5.650 -6.814 -7.704 1.00 97.44 124 VAL A O 1
ATOM 949 N N . VAL A 1 125 ? 7.301 -8.335 -7.791 1.00 98.00 125 VAL A N 1
ATOM 950 C CA . VAL A 1 125 ? 7.970 -7.817 -8.982 1.00 98.00 125 VAL A CA 1
ATOM 951 C C . VAL A 1 125 ? 7.112 -8.161 -10.193 1.00 98.00 125 VAL A C 1
ATOM 953 O O . VAL A 1 125 ? 6.776 -9.326 -10.415 1.00 98.00 125 VAL A O 1
ATOM 956 N N . ILE A 1 126 ? 6.757 -7.130 -10.957 1.00 97.94 126 ILE A N 1
ATOM 957 C CA . ILE A 1 126 ? 5.860 -7.204 -12.120 1.00 97.94 126 ILE A CA 1
ATOM 958 C C . ILE A 1 126 ? 6.522 -6.702 -13.404 1.00 97.94 126 ILE A C 1
ATOM 960 O O . ILE A 1 126 ? 5.959 -6.848 -14.481 1.00 97.94 126 ILE A O 1
ATOM 964 N N . GLN A 1 127 ? 7.706 -6.108 -13.305 1.00 97.31 127 GLN A N 1
ATOM 965 C CA . GLN A 1 127 ? 8.462 -5.588 -14.435 1.00 97.31 127 GLN A CA 1
ATOM 966 C C . GLN A 1 127 ? 9.950 -5.616 -14.081 1.00 97.31 127 GLN A C 1
ATOM 968 O O . GLN A 1 127 ? 10.311 -5.314 -12.943 1.00 97.31 127 GLN A O 1
ATOM 973 N N . ALA A 1 128 ? 10.816 -5.917 -15.046 1.00 97.62 128 ALA A N 1
ATOM 974 C CA . ALA A 1 128 ? 12.259 -5.771 -14.889 1.00 97.62 128 ALA A CA 1
ATOM 975 C C . ALA A 1 128 ? 12.896 -5.277 -16.186 1.00 97.62 128 ALA A C 1
ATOM 977 O O . ALA A 1 128 ? 12.614 -5.796 -17.267 1.00 97.62 128 ALA A O 1
ATOM 978 N N . ILE A 1 129 ? 13.746 -4.262 -16.078 1.00 97.81 129 ILE A N 1
ATOM 979 C CA . ILE A 1 129 ? 14.396 -3.612 -17.213 1.00 97.81 129 ILE A CA 1
ATOM 980 C C . ILE A 1 129 ? 15.895 -3.466 -16.970 1.00 97.81 129 ILE A C 1
ATOM 982 O O . ILE A 1 129 ? 16.350 -3.331 -15.835 1.00 97.81 129 ILE A O 1
ATOM 986 N N . VAL A 1 130 ? 16.640 -3.453 -18.066 1.00 97.81 130 VAL A N 1
ATOM 987 C CA . VAL A 1 130 ? 18.022 -2.992 -18.140 1.00 97.81 130 VAL A CA 1
ATOM 988 C C . VAL A 1 130 ? 18.001 -1.646 -18.849 1.00 97.81 130 VAL A C 1
ATOM 990 O O . VAL A 1 130 ? 17.373 -1.513 -19.902 1.00 97.81 130 VAL A O 1
ATOM 993 N N . VAL A 1 131 ? 18.655 -0.654 -18.264 1.00 96.44 131 VAL A N 1
ATOM 994 C CA . VAL A 1 131 ? 18.770 0.699 -18.811 1.00 96.44 131 VAL A CA 1
ATOM 995 C C . VAL A 1 131 ? 20.148 1.225 -18.437 1.00 96.44 131 VAL A C 1
ATOM 997 O O . VAL A 1 131 ? 20.507 1.217 -17.260 1.00 96.44 131 VAL A O 1
ATOM 1000 N N . GLN A 1 132 ? 20.936 1.631 -19.437 1.00 93.81 132 GLN A N 1
ATOM 1001 C CA . GLN A 1 132 ? 22.374 1.850 -19.258 1.00 93.81 132 GLN A CA 1
ATOM 1002 C C . GLN A 1 132 ? 23.023 0.596 -18.617 1.00 93.81 132 GLN A C 1
ATOM 1004 O O . GLN A 1 132 ? 22.796 -0.528 -19.067 1.00 93.81 132 GLN A O 1
ATOM 1009 N N . GLU A 1 133 ? 23.800 0.770 -17.545 1.00 93.31 133 GLU A N 1
ATOM 1010 C CA . GLU A 1 133 ? 24.460 -0.313 -16.801 1.00 93.31 133 GLU A CA 1
ATOM 1011 C C . GLU A 1 133 ? 23.656 -0.801 -15.578 1.00 93.31 133 GLU A C 1
ATOM 1013 O O . GLU A 1 133 ? 24.126 -1.668 -14.838 1.00 93.31 133 GLU A O 1
ATOM 1018 N N . ASP A 1 134 ? 22.455 -0.261 -15.333 1.00 95.50 134 ASP A N 1
ATOM 1019 C CA . ASP A 1 134 ? 21.630 -0.624 -14.176 1.00 95.50 134 ASP A CA 1
ATOM 1020 C C . ASP A 1 134 ? 20.533 -1.627 -14.550 1.00 95.50 134 ASP A C 1
ATOM 1022 O O . ASP A 1 134 ? 20.095 -1.760 -15.698 1.00 95.50 134 ASP A O 1
ATOM 1026 N N . THR A 1 135 ? 20.054 -2.332 -13.531 1.00 96.81 135 THR A N 1
ATOM 1027 C CA . THR A 1 135 ? 18.896 -3.215 -13.622 1.00 96.81 135 THR A CA 1
ATOM 1028 C C . THR A 1 135 ? 17.855 -2.765 -12.615 1.00 96.81 135 THR A C 1
ATOM 1030 O O . THR A 1 135 ? 18.077 -2.808 -11.403 1.00 96.81 135 THR A O 1
ATOM 1033 N N . VAL A 1 136 ? 16.694 -2.367 -13.122 1.00 97.38 136 VAL A N 1
ATOM 1034 C CA . VAL A 1 136 ? 15.606 -1.800 -12.329 1.00 97.38 136 VAL A CA 1
ATOM 1035 C C . VAL A 1 136 ? 14.401 -2.721 -12.394 1.00 97.38 136 VAL A C 1
ATOM 1037 O O . VAL A 1 136 ? 14.020 -3.210 -13.457 1.00 97.38 136 VAL A O 1
ATOM 1040 N N . VAL A 1 137 ? 13.775 -2.933 -11.245 1.00 97.62 137 VAL A N 1
ATOM 1041 C CA . VAL A 1 137 ? 12.518 -3.659 -11.122 1.00 97.62 137 VAL A CA 1
ATOM 1042 C C . VAL A 1 137 ? 11.385 -2.703 -10.789 1.00 97.62 137 VAL A C 1
ATOM 1044 O O . VAL A 1 137 ? 11.540 -1.797 -9.972 1.00 97.62 137 VAL A O 1
ATOM 1047 N N . GLY A 1 138 ? 10.237 -2.931 -11.413 1.00 97.38 138 GLY A N 1
ATOM 1048 C CA . GLY A 1 138 ? 8.957 -2.382 -11.000 1.00 97.38 138 GLY A CA 1
ATOM 1049 C C . GLY A 1 138 ? 8.194 -3.428 -10.194 1.00 97.38 138 GLY A C 1
ATOM 1050 O O . GLY A 1 138 ? 8.119 -4.597 -10.586 1.00 97.38 138 GLY A O 1
ATOM 1051 N N . TYR A 1 139 ? 7.630 -3.024 -9.064 1.00 96.94 139 TYR A N 1
ATOM 1052 C CA . TYR A 1 139 ? 6.914 -3.909 -8.157 1.00 96.94 139 TYR A CA 1
ATOM 1053 C C . TYR A 1 139 ? 5.615 -3.279 -7.655 1.00 96.94 139 TYR A C 1
ATOM 1055 O O . TYR A 1 139 ? 5.429 -2.062 -7.670 1.00 96.94 139 TYR A O 1
ATOM 1063 N N . ARG A 1 140 ? 4.725 -4.134 -7.156 1.00 95.81 140 ARG A N 1
ATOM 1064 C CA . ARG A 1 140 ? 3.558 -3.754 -6.353 1.00 95.81 140 ARG A CA 1
ATOM 1065 C C . ARG A 1 140 ? 3.674 -4.340 -4.955 1.00 95.81 140 ARG A C 1
ATOM 1067 O O . ARG A 1 140 ? 4.146 -5.467 -4.810 1.00 95.81 140 ARG A O 1
ATOM 1074 N N . PHE A 1 141 ? 3.242 -3.616 -3.934 1.00 94.25 141 PHE A N 1
ATOM 1075 C CA . PHE A 1 141 ? 3.181 -4.185 -2.589 1.00 94.25 141 PHE A CA 1
ATOM 1076 C C . PHE A 1 141 ? 1.993 -5.141 -2.470 1.00 94.25 141 PHE A C 1
ATOM 1078 O O . PHE A 1 141 ? 0.952 -4.948 -3.104 1.00 94.25 141 PHE A O 1
ATOM 1085 N N . VAL A 1 142 ? 2.123 -6.167 -1.628 1.00 94.19 142 VAL A N 1
ATOM 1086 C CA . VAL A 1 142 ? 1.024 -7.127 -1.405 1.00 94.19 142 VAL A CA 1
ATOM 1087 C C . VAL A 1 142 ? -0.184 -6.488 -0.718 1.00 94.19 142 VAL A C 1
ATOM 1089 O O . VAL A 1 142 ? -1.316 -6.894 -0.954 1.00 94.19 142 VAL A O 1
ATOM 1092 N N . ASN A 1 143 ? 0.051 -5.434 0.067 1.00 93.06 143 ASN A N 1
ATOM 1093 C CA . ASN A 1 143 ? -0.968 -4.632 0.743 1.00 93.06 143 ASN A CA 1
ATOM 1094 C C . ASN A 1 143 ? -1.483 -3.447 -0.101 1.00 93.06 143 ASN A C 1
ATOM 1096 O O . ASN A 1 143 ? -2.174 -2.576 0.426 1.00 93.06 143 ASN A O 1
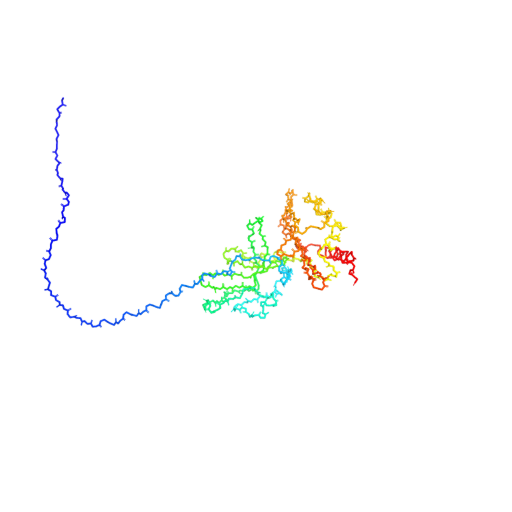ATOM 1100 N N . GLY A 1 144 ? -1.152 -3.408 -1.395 1.00 93.12 144 GLY A N 1
ATOM 1101 C CA . GLY A 1 144 ? -1.512 -2.336 -2.322 1.00 93.12 144 GLY A CA 1
ATOM 1102 C C . GLY A 1 144 ? -0.474 -1.211 -2.402 1.00 93.12 144 GLY A C 1
ATOM 1103 O O . GLY A 1 144 ? 0.321 -1.022 -1.484 1.00 93.12 144 GLY A O 1
ATOM 1104 N N . GLY A 1 145 ? -0.474 -0.484 -3.519 1.00 93.50 145 GLY A N 1
ATOM 1105 C CA . GLY A 1 145 ? 0.578 0.467 -3.885 1.00 93.50 145 GLY A CA 1
ATOM 1106 C C . GLY A 1 145 ? 1.680 -0.156 -4.740 1.00 93.50 145 GLY A C 1
ATOM 1107 O O . GLY A 1 145 ? 1.695 -1.362 -5.008 1.00 93.50 145 GLY A O 1
ATOM 1108 N N . ASN A 1 146 ? 2.622 0.671 -5.178 1.00 95.19 146 ASN A N 1
ATOM 1109 C CA . ASN A 1 146 ? 3.700 0.267 -6.072 1.00 95.19 146 ASN A CA 1
ATOM 1110 C C . ASN A 1 146 ? 5.014 0.997 -5.796 1.00 95.19 146 ASN A C 1
ATOM 1112 O O . ASN A 1 146 ? 5.092 1.920 -4.988 1.00 95.19 146 ASN A O 1
ATOM 1116 N N . GLY A 1 147 ? 6.065 0.563 -6.478 1.00 94.94 147 GLY A N 1
ATOM 1117 C CA . GLY A 1 147 ? 7.357 1.222 -6.445 1.00 94.94 147 GLY A CA 1
ATOM 1118 C C . GLY A 1 147 ? 8.338 0.604 -7.428 1.00 94.94 147 GLY A C 1
ATOM 1119 O O . GLY A 1 147 ? 8.030 -0.356 -8.139 1.00 94.94 147 GLY A O 1
ATOM 1120 N N . SER A 1 148 ? 9.529 1.177 -7.471 1.00 96.06 148 SER A N 1
ATOM 1121 C CA . SER A 1 148 ? 10.660 0.693 -8.237 1.00 96.06 148 SER A CA 1
ATOM 1122 C C . SER A 1 148 ? 11.927 0.693 -7.394 1.00 96.06 148 SER A C 1
ATOM 1124 O O . SER A 1 148 ? 12.133 1.521 -6.507 1.00 96.06 148 SER A O 1
ATOM 1126 N N . ALA A 1 149 ? 12.795 -0.267 -7.663 1.00 95.31 149 ALA A N 1
ATOM 1127 C CA . ALA A 1 149 ? 14.065 -0.427 -6.970 1.00 95.31 149 ALA A CA 1
ATOM 1128 C C . ALA A 1 149 ? 15.104 -0.938 -7.955 1.00 95.31 149 ALA A C 1
ATOM 1130 O O . ALA A 1 149 ? 14.764 -1.529 -8.985 1.00 95.31 149 ALA A O 1
ATOM 1131 N N . ARG A 1 150 ? 16.380 -0.749 -7.638 1.00 95.62 150 ARG A N 1
ATOM 1132 C CA . ARG A 1 150 ? 17.419 -1.513 -8.326 1.00 95.62 150 ARG A CA 1
ATOM 1133 C C . ARG A 1 150 ? 17.295 -2.971 -7.912 1.00 95.62 150 ARG A C 1
ATOM 1135 O O . ARG A 1 150 ? 16.983 -3.269 -6.761 1.00 95.62 150 ARG A O 1
ATOM 1142 N N . LEU A 1 151 ? 17.597 -3.898 -8.815 1.00 95.56 151 LEU A N 1
ATOM 1143 C CA . LEU A 1 151 ? 17.496 -5.331 -8.522 1.00 95.56 151 LEU A CA 1
ATOM 1144 C C . LEU A 1 151 ? 18.337 -5.732 -7.294 1.00 95.56 151 LEU A C 1
ATOM 1146 O O . LEU A 1 151 ? 17.919 -6.578 -6.514 1.00 95.56 151 LEU A O 1
ATOM 1150 N N . ARG A 1 152 ? 19.485 -5.075 -7.083 1.00 93.69 152 ARG A N 1
ATOM 1151 C CA . ARG A 1 152 ? 20.369 -5.294 -5.921 1.00 93.69 152 ARG A CA 1
ATOM 1152 C C . ARG A 1 152 ? 19.797 -4.825 -4.576 1.00 93.69 152 ARG A C 1
ATOM 1154 O O . ARG A 1 152 ? 20.349 -5.170 -3.539 1.00 93.69 152 ARG A O 1
ATOM 1161 N N . GLU A 1 153 ? 18.758 -3.994 -4.591 1.00 93.00 153 GLU A N 1
ATOM 1162 C CA . GLU A 1 153 ? 18.128 -3.417 -3.392 1.00 93.00 153 GLU A CA 1
ATOM 1163 C C . GLU A 1 153 ? 16.973 -4.292 -2.875 1.00 93.00 153 GLU A C 1
ATOM 1165 O O . GLU A 1 153 ? 16.410 -4.019 -1.815 1.00 93.00 153 GLU A O 1
ATOM 1170 N N . ILE A 1 154 ? 16.625 -5.357 -3.604 1.00 95.12 154 ILE A N 1
ATOM 1171 C CA . ILE A 1 154 ? 15.571 -6.296 -3.228 1.00 95.12 154 ILE A CA 1
ATOM 1172 C C . ILE A 1 154 ? 16.130 -7.702 -3.036 1.00 95.12 154 ILE A C 1
ATOM 1174 O O . ILE A 1 154 ? 17.154 -8.080 -3.600 1.00 95.12 154 ILE A O 1
ATOM 1178 N N . THR A 1 155 ? 15.425 -8.511 -2.253 1.00 96.44 155 THR A N 1
ATOM 1179 C CA . THR A 1 155 ? 15.704 -9.946 -2.131 1.00 96.44 155 THR A CA 1
ATOM 1180 C C . THR A 1 155 ? 14.584 -10.715 -2.813 1.00 96.44 155 THR A C 1
ATOM 1182 O O . THR A 1 155 ? 13.450 -10.662 -2.345 1.00 96.44 155 THR A O 1
ATOM 1185 N N . LEU A 1 156 ? 14.872 -11.398 -3.923 1.00 97.31 156 LEU A N 1
ATOM 1186 C CA . LEU A 1 156 ? 13.912 -12.299 -4.569 1.00 97.31 156 LEU A CA 1
ATOM 1187 C C . LEU A 1 156 ? 13.767 -13.579 -3.748 1.00 97.31 156 LEU A C 1
ATOM 1189 O O . LEU A 1 156 ? 14.771 -14.143 -3.319 1.00 97.31 156 LEU A O 1
ATOM 1193 N N . LEU A 1 157 ? 12.533 -14.046 -3.582 1.00 96.94 157 LEU A N 1
ATOM 1194 C CA . LEU A 1 157 ? 12.247 -15.288 -2.871 1.00 96.94 157 LEU A CA 1
ATOM 1195 C C . LEU A 1 157 ? 12.275 -16.480 -3.832 1.00 96.94 157 LEU A C 1
ATOM 1197 O O . LEU A 1 157 ? 12.039 -16.330 -5.044 1.00 96.94 157 LEU A O 1
ATOM 1201 N N . SER A 1 158 ? 12.570 -17.657 -3.281 1.00 97.06 158 SER A N 1
ATOM 1202 C CA . SER A 1 158 ? 12.448 -18.935 -3.981 1.00 97.06 158 SER A CA 1
ATOM 1203 C C . SER A 1 158 ? 10.985 -19.380 -4.086 1.00 97.06 158 SER A C 1
ATOM 1205 O O . SER A 1 158 ? 10.126 -18.946 -3.314 1.00 97.06 158 SER A O 1
ATOM 1207 N N . ASP A 1 159 ? 10.695 -20.269 -5.037 1.00 95.56 159 ASP A N 1
ATOM 1208 C CA . ASP A 1 159 ? 9.347 -20.820 -5.209 1.00 95.56 159 ASP A CA 1
ATOM 1209 C C . ASP A 1 159 ? 8.916 -21.615 -3.954 1.00 95.56 159 ASP A C 1
ATOM 1211 O O . ASP A 1 159 ? 7.750 -21.571 -3.564 1.00 95.56 159 ASP A O 1
ATOM 1215 N N . GLU A 1 160 ? 9.854 -22.270 -3.259 1.00 97.12 160 GLU A N 1
ATOM 1216 C CA . GLU A 1 160 ? 9.612 -22.974 -1.993 1.00 97.12 160 GLU A CA 1
ATOM 1217 C C . GLU A 1 160 ? 9.288 -22.016 -0.842 1.00 97.12 160 GLU A C 1
ATOM 1219 O O . GLU A 1 160 ? 8.360 -22.280 -0.076 1.00 97.12 160 GLU A O 1
ATOM 1224 N N . GLU A 1 161 ? 10.015 -20.897 -0.721 1.00 96.19 161 GLU A N 1
ATOM 1225 C CA . GLU A 1 161 ? 9.719 -19.866 0.281 1.00 96.19 161 GLU A CA 1
ATOM 1226 C C . GLU A 1 161 ? 8.319 -19.285 0.069 1.00 96.19 161 GLU A C 1
ATOM 1228 O O . GLU A 1 161 ? 7.567 -19.117 1.028 1.00 96.19 161 GLU A O 1
ATOM 1233 N N . VAL A 1 162 ? 7.950 -19.016 -1.187 1.00 95.62 162 VAL A N 1
ATOM 1234 C CA . VAL A 1 162 ? 6.620 -18.509 -1.549 1.00 95.62 162 VAL A CA 1
ATOM 1235 C C . VAL A 1 162 ? 5.539 -19.550 -1.261 1.00 95.62 162 VAL A C 1
ATOM 1237 O O . VAL A 1 162 ? 4.526 -19.221 -0.643 1.00 95.62 162 VAL A O 1
ATOM 1240 N N . ALA A 1 163 ? 5.756 -20.811 -1.640 1.00 94.69 163 ALA A N 1
ATOM 1241 C CA . ALA A 1 163 ? 4.813 -21.893 -1.366 1.00 94.69 163 ALA A CA 1
ATOM 1242 C C . ALA A 1 163 ? 4.594 -22.097 0.143 1.00 94.69 163 ALA A C 1
ATOM 1244 O O . ALA A 1 163 ? 3.459 -22.305 0.578 1.00 94.69 163 ALA A O 1
ATOM 1245 N N . ALA A 1 164 ? 5.653 -21.978 0.951 1.00 93.81 164 ALA A N 1
ATOM 1246 C CA . ALA A 1 164 ? 5.580 -22.107 2.404 1.00 93.81 164 ALA A CA 1
ATOM 1247 C C . ALA A 1 164 ? 4.770 -20.985 3.081 1.00 93.81 164 ALA A C 1
ATOM 1249 O O . ALA A 1 164 ? 4.225 -21.204 4.164 1.00 93.81 164 ALA A O 1
ATOM 1250 N N . MET A 1 165 ? 4.651 -19.802 2.462 1.00 91.75 165 MET A N 1
ATOM 1251 C CA . MET A 1 165 ? 3.815 -18.712 2.994 1.00 91.75 165 MET A CA 1
ATOM 1252 C C . MET A 1 165 ? 2.317 -18.994 2.887 1.00 91.75 165 MET A C 1
ATOM 1254 O O . MET A 1 165 ? 1.541 -18.483 3.699 1.00 91.75 165 MET A O 1
ATOM 1258 N N . GLY A 1 166 ? 1.905 -19.774 1.885 1.00 92.69 166 GLY A N 1
ATOM 1259 C CA . GLY A 1 166 ? 0.500 -20.030 1.593 1.00 92.69 166 GLY A CA 1
ATOM 1260 C C . GLY A 1 166 ? -0.300 -18.761 1.269 1.00 92.69 166 GLY A C 1
ATOM 1261 O O . GLY A 1 166 ? 0.227 -17.768 0.768 1.00 92.69 166 GLY A O 1
ATOM 1262 N N . SER A 1 167 ? -1.606 -18.811 1.539 1.00 94.56 167 SER A N 1
ATOM 1263 C CA . SER A 1 167 ? -2.520 -17.688 1.301 1.00 94.56 167 SER A CA 1
ATOM 1264 C C . SER A 1 167 ? -2.305 -16.570 2.324 1.00 94.56 167 SER A C 1
ATOM 1266 O O . SER A 1 167 ? -2.234 -16.809 3.529 1.00 94.56 167 SER A O 1
ATOM 1268 N N . GLN A 1 168 ? -2.216 -15.341 1.823 1.00 94.38 168 GLN A N 1
ATOM 1269 C CA . GLN A 1 168 ? -2.010 -14.103 2.574 1.00 94.38 168 GLN A CA 1
ATOM 1270 C C . GLN A 1 168 ? -3.048 -13.057 2.117 1.00 94.38 168 GLN A C 1
ATOM 1272 O O . GLN A 1 168 ? -2.692 -12.056 1.493 1.00 94.38 168 GLN A O 1
ATOM 1277 N N . PRO A 1 169 ? -4.353 -13.289 2.350 1.00 96.06 169 PRO A N 1
ATOM 1278 C CA . PRO A 1 169 ? -5.407 -12.469 1.770 1.00 96.06 169 PRO A CA 1
ATOM 1279 C C . PRO A 1 169 ? -5.582 -11.151 2.528 1.00 96.06 169 PRO A C 1
ATOM 1281 O O . PRO A 1 169 ? -5.557 -11.116 3.757 1.00 96.06 169 PRO A O 1
ATOM 1284 N N . PHE A 1 170 ? -5.838 -10.073 1.793 1.00 96.88 170 PHE A N 1
ATOM 1285 C CA . PHE A 1 170 ? -6.157 -8.759 2.348 1.00 96.88 170 PHE A CA 1
ATOM 1286 C C . PHE A 1 170 ? -7.639 -8.445 2.174 1.00 96.88 170 PHE A C 1
ATOM 1288 O O . PHE A 1 170 ? -8.241 -8.752 1.142 1.00 96.88 170 PHE A O 1
ATOM 1295 N N . PHE A 1 171 ? -8.227 -7.781 3.168 1.00 97.88 171 PHE A N 1
ATOM 1296 C CA . PHE A 1 171 ? -9.466 -7.052 2.949 1.00 97.88 171 PHE A CA 1
ATOM 1297 C C . PHE A 1 171 ? -9.144 -5.803 2.135 1.00 97.88 171 PHE A C 1
ATOM 1299 O O . PHE A 1 171 ? -8.180 -5.103 2.440 1.00 97.88 171 PHE A O 1
ATOM 1306 N N . TYR A 1 172 ? -9.960 -5.513 1.126 1.00 97.62 172 TYR A N 1
ATOM 1307 C CA . TYR A 1 172 ? -9.865 -4.290 0.343 1.00 97.62 172 TYR A CA 1
ATOM 1308 C C . TYR A 1 172 ? -11.259 -3.762 0.022 1.00 97.62 172 TYR A C 1
ATOM 1310 O O . TYR A 1 172 ? -12.153 -4.517 -0.362 1.00 97.62 172 TYR A O 1
ATOM 1318 N N . SER A 1 173 ? -11.430 -2.453 0.159 1.00 97.31 173 SER A N 1
ATOM 1319 C CA . SER A 1 173 ? -12.644 -1.730 -0.196 1.00 97.31 173 SER A CA 1
ATOM 1320 C C . SER A 1 173 ? -12.271 -0.432 -0.900 1.00 97.31 173 SER A C 1
ATOM 1322 O O . SER A 1 173 ? -11.457 0.339 -0.391 1.00 97.31 173 SER A O 1
ATOM 1324 N N . LYS A 1 174 ? -12.955 -0.159 -2.012 1.00 96.88 174 LYS A N 1
ATOM 1325 C CA . LYS A 1 174 ? -13.032 1.160 -2.640 1.00 96.88 174 LYS A CA 1
ATOM 1326 C C . LYS A 1 174 ? -14.482 1.627 -2.611 1.00 96.88 174 LYS A C 1
ATOM 1328 O O . LYS A 1 174 ? -15.383 0.858 -2.945 1.00 96.88 174 LYS A O 1
ATOM 1333 N N . SER A 1 175 ? -14.714 2.867 -2.199 1.00 95.75 175 SER A N 1
ATOM 1334 C CA . SER A 1 175 ? -16.050 3.468 -2.138 1.00 95.75 175 SER A CA 1
ATOM 1335 C C . SER A 1 175 ? -16.002 4.940 -2.518 1.00 95.75 175 SER A C 1
ATOM 1337 O O . SER A 1 175 ? -15.033 5.608 -2.190 1.00 95.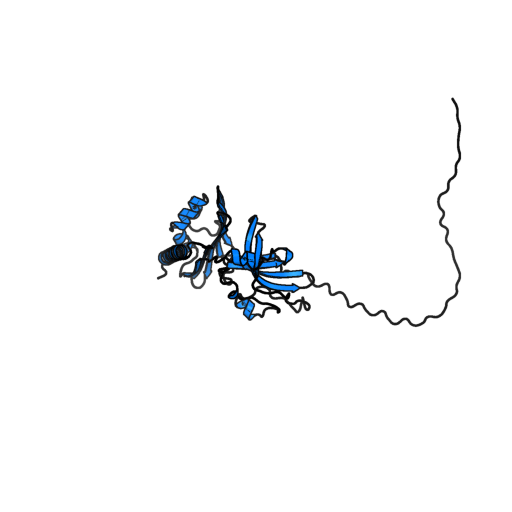75 175 SER A O 1
ATOM 1339 N N . VAL A 1 176 ? -17.054 5.452 -3.152 1.00 96.25 176 VAL A N 1
ATOM 1340 C CA . VAL A 1 176 ? -17.228 6.891 -3.398 1.00 96.25 176 VAL A CA 1
ATOM 1341 C C . VAL A 1 176 ? -18.309 7.395 -2.452 1.00 96.25 176 VAL A C 1
ATOM 1343 O O . VAL A 1 176 ? -19.406 6.838 -2.431 1.00 96.25 176 VAL A O 1
ATOM 1346 N N . LEU A 1 177 ? -17.991 8.402 -1.642 1.00 96.31 177 LEU A N 1
ATOM 1347 C CA . LEU A 1 177 ? -18.898 8.986 -0.654 1.00 96.31 177 LEU A CA 1
ATOM 1348 C C . LEU A 1 177 ? -19.265 10.403 -1.076 1.00 96.31 177 LEU A C 1
ATOM 1350 O O . LEU A 1 177 ? -18.395 11.169 -1.486 1.00 96.31 177 LEU A O 1
ATOM 1354 N N . LYS A 1 178 ? -20.535 10.782 -0.926 1.00 95.06 178 LYS A N 1
ATOM 1355 C CA . LYS A 1 178 ? -20.996 12.158 -1.167 1.00 95.06 178 LYS A CA 1
ATOM 1356 C C . LYS A 1 178 ? -20.766 13.031 0.069 1.00 95.06 178 LYS A C 1
ATOM 1358 O O . LYS A 1 178 ? -21.706 13.530 0.682 1.00 95.06 178 LYS A O 1
ATOM 1363 N N . ALA A 1 179 ? -19.506 13.135 0.459 1.00 95.94 179 ALA A N 1
ATOM 1364 C CA . ALA A 1 179 ? -19.042 13.851 1.634 1.00 95.94 179 ALA A CA 1
ATOM 1365 C C . ALA A 1 179 ? -17.619 14.352 1.376 1.00 95.94 179 ALA A C 1
ATOM 1367 O O . ALA A 1 179 ? -16.867 13.727 0.622 1.00 95.94 179 ALA A O 1
ATOM 1368 N N . ASN A 1 180 ? -17.240 15.458 2.012 1.00 95.50 180 ASN A N 1
ATOM 1369 C CA . ASN A 1 180 ? -15.852 15.923 2.011 1.00 95.50 180 ASN A CA 1
ATOM 1370 C C . ASN A 1 180 ? -15.006 15.176 3.061 1.00 95.50 180 ASN A C 1
ATOM 1372 O O . ASN A 1 180 ? -15.526 14.477 3.939 1.00 95.50 180 ASN A O 1
ATOM 1376 N N . THR A 1 181 ? -13.689 15.368 3.012 1.00 95.44 181 THR A N 1
ATOM 1377 C CA . THR A 1 181 ? -12.726 14.722 3.918 1.00 95.44 181 THR A CA 1
ATOM 1378 C C . THR A 1 181 ? -13.046 14.985 5.392 1.00 95.44 181 THR A C 1
ATOM 1380 O O . THR A 1 181 ? -12.949 14.079 6.217 1.00 95.44 181 THR A O 1
ATOM 1383 N N . ALA A 1 182 ? -13.479 16.201 5.742 1.00 95.12 182 ALA A N 1
ATOM 1384 C CA . ALA A 1 182 ? -13.768 16.580 7.127 1.00 95.12 182 ALA A CA 1
ATOM 1385 C C . ALA A 1 182 ? -15.013 15.872 7.693 1.00 95.12 182 ALA A C 1
ATOM 1387 O O . ALA A 1 182 ? -15.074 15.544 8.883 1.00 95.12 182 ALA A O 1
ATOM 1388 N N . GLU A 1 183 ? -16.019 15.636 6.852 1.00 96.06 183 GLU A N 1
ATOM 1389 C CA . GLU A 1 183 ? -17.221 14.876 7.204 1.00 96.06 183 GLU A CA 1
ATOM 1390 C C . GLU A 1 183 ? -16.893 13.398 7.414 1.00 96.06 183 GLU A C 1
ATOM 1392 O O . GLU A 1 183 ? -17.306 12.817 8.422 1.00 96.06 183 GLU A O 1
ATOM 1397 N N . ILE A 1 184 ? -16.078 12.822 6.527 1.00 97.12 184 ILE A N 1
ATOM 1398 C CA . ILE A 1 184 ? -15.621 11.433 6.643 1.00 97.12 184 ILE A CA 1
ATOM 1399 C C . ILE A 1 184 ? -14.733 11.259 7.873 1.00 97.12 184 ILE A C 1
ATOM 1401 O O . ILE A 1 184 ? -14.942 10.321 8.635 1.00 97.12 184 ILE A O 1
ATOM 1405 N N . TRP A 1 185 ? -13.811 12.189 8.142 1.00 96.62 185 TRP A N 1
ATOM 1406 C CA . TRP A 1 185 ? -13.018 12.206 9.376 1.00 96.62 185 TRP A CA 1
ATOM 1407 C C . TRP A 1 185 ? -13.905 12.140 10.622 1.00 96.62 185 TRP A C 1
ATOM 1409 O O . TRP A 1 185 ? -13.703 11.307 11.504 1.00 96.62 185 TRP A O 1
ATOM 1419 N N . ARG A 1 186 ? -14.956 12.965 10.673 1.00 96.00 186 ARG A N 1
ATOM 1420 C CA . ARG A 1 186 ? -15.909 12.962 11.789 1.00 96.00 186 ARG A CA 1
ATOM 1421 C C . ARG A 1 186 ? -16.633 11.622 11.930 1.00 96.00 186 ARG A C 1
ATOM 1423 O O . ARG A 1 186 ? -16.888 11.198 13.057 1.00 96.00 186 ARG A O 1
ATOM 1430 N N . ALA A 1 187 ? -16.989 10.976 10.820 1.00 96.69 187 ALA A N 1
ATOM 1431 C CA . ALA A 1 187 ? -17.582 9.643 10.836 1.00 96.69 187 ALA A CA 1
ATOM 1432 C C . ALA A 1 187 ? -16.587 8.594 11.354 1.00 96.69 187 ALA A C 1
ATOM 1434 O O . ALA A 1 187 ? -16.937 7.815 12.239 1.00 96.69 187 ALA A O 1
ATOM 1435 N N . LEU A 1 188 ? -15.341 8.624 10.872 1.00 96.81 188 LEU A N 1
ATOM 1436 C CA . LEU A 1 188 ? -14.270 7.723 11.297 1.00 96.81 188 LEU A CA 1
ATOM 1437 C C . LEU A 1 188 ? -14.010 7.827 12.806 1.00 96.81 188 LEU A C 1
ATOM 1439 O O . LEU A 1 188 ? -14.051 6.804 13.489 1.00 96.81 188 LEU A O 1
ATOM 1443 N N . CYS A 1 189 ? -13.857 9.041 13.350 1.00 95.50 189 CYS A N 1
ATOM 1444 C CA . CYS A 1 189 ? -13.619 9.283 14.782 1.00 95.50 189 CYS A CA 1
ATOM 1445 C C . CYS A 1 189 ? -14.761 8.821 15.707 1.00 95.50 189 CYS A C 1
ATOM 1447 O O . CYS A 1 189 ? -14.570 8.725 16.917 1.00 95.50 189 CYS A O 1
ATOM 1449 N N . ARG A 1 190 ? -15.952 8.525 15.169 1.00 95.06 190 ARG A N 1
ATOM 1450 C CA . ARG A 1 190 ? -17.078 7.950 15.930 1.00 95.06 190 ARG A CA 1
ATOM 1451 C C . ARG A 1 190 ? -17.079 6.423 15.948 1.00 95.06 190 ARG A C 1
ATOM 1453 O O . ARG A 1 190 ? -17.913 5.835 16.628 1.00 95.06 190 ARG A O 1
ATOM 1460 N N . THR A 1 191 ? -16.195 5.783 15.188 1.00 95.88 191 THR A N 1
ATOM 1461 C CA . THR A 1 191 ? -16.110 4.323 15.142 1.00 95.88 191 THR A CA 1
ATOM 1462 C C . THR A 1 191 ? -15.281 3.778 16.300 1.00 95.88 191 THR A C 1
ATOM 1464 O O . THR A 1 191 ? -14.272 4.368 16.696 1.00 95.88 191 THR A O 1
ATOM 1467 N N . ASP A 1 192 ? -15.648 2.590 16.785 1.00 95.62 192 ASP A N 1
ATOM 1468 C CA . ASP A 1 192 ? -14.875 1.877 17.811 1.00 95.62 192 ASP A CA 1
ATOM 1469 C C . ASP A 1 192 ? -13.431 1.608 17.371 1.00 95.62 192 ASP A C 1
ATOM 1471 O O . ASP A 1 192 ? -12.525 1.551 18.199 1.00 95.62 192 ASP A O 1
ATOM 1475 N N . TYR A 1 193 ? -13.200 1.475 16.062 1.00 96.69 193 TYR A N 1
ATOM 1476 C CA . TYR A 1 193 ? -11.871 1.267 15.501 1.00 96.69 193 TYR A CA 1
ATOM 1477 C C . TYR A 1 193 ? -10.954 2.482 15.708 1.00 96.69 193 TYR A C 1
ATOM 1479 O O . TYR A 1 193 ? -9.864 2.314 16.245 1.00 96.69 193 TYR A O 1
ATOM 1487 N N . PHE A 1 194 ? -11.384 3.708 15.387 1.00 96.50 194 PHE A N 1
ATOM 1488 C CA . PHE A 1 194 ? -10.554 4.902 15.634 1.00 96.50 194 PHE A CA 1
ATOM 1489 C C . PHE A 1 194 ? -10.361 5.164 17.131 1.00 96.50 194 PHE A C 1
ATOM 1491 O O . PHE A 1 194 ? -9.266 5.528 17.561 1.00 96.50 194 PHE A O 1
ATOM 1498 N N . ALA A 1 195 ? -11.383 4.894 17.951 1.00 96.88 195 ALA A N 1
ATOM 1499 C CA . ALA A 1 195 ? -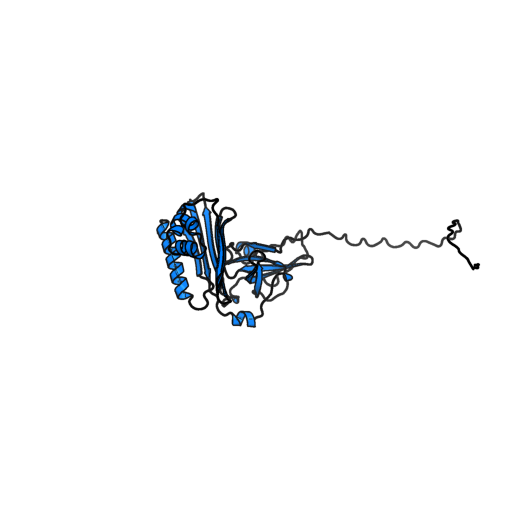11.237 4.933 19.403 1.00 96.88 195 ALA A CA 1
ATOM 1500 C C . ALA A 1 195 ? -10.208 3.900 19.905 1.00 96.88 195 ALA A C 1
ATOM 1502 O O . ALA A 1 195 ? -9.442 4.181 20.832 1.00 96.88 195 ALA A O 1
ATOM 1503 N N . HIS A 1 196 ? -10.168 2.712 19.293 1.00 97.12 196 HIS A N 1
ATOM 1504 C CA . HIS A 1 196 ? -9.171 1.687 19.579 1.00 97.12 196 HIS A CA 1
ATOM 1505 C C . HIS A 1 196 ? -7.767 2.125 19.149 1.00 97.12 196 HIS A C 1
ATOM 1507 O O . HIS A 1 196 ? -6.867 2.057 19.980 1.00 97.12 196 HIS A O 1
ATOM 1513 N N . LEU A 1 197 ? -7.580 2.660 17.934 1.00 97.62 197 LEU A N 1
ATOM 1514 C CA . LEU A 1 197 ? -6.290 3.207 17.488 1.00 97.62 197 LEU A CA 1
ATOM 1515 C C . LEU A 1 197 ? -5.769 4.277 18.454 1.00 97.62 197 LEU A C 1
ATOM 1517 O O . LEU A 1 197 ? -4.618 4.217 18.887 1.00 97.62 197 LEU A O 1
ATOM 1521 N N . GLY A 1 198 ? -6.637 5.204 18.870 1.00 97.50 198 GLY A N 1
ATOM 1522 C CA . GLY A 1 198 ? -6.282 6.224 19.852 1.00 97.50 198 GLY A CA 1
ATOM 1523 C C . GLY A 1 198 ? -5.795 5.637 21.174 1.00 97.50 198 GLY A C 1
ATOM 1524 O O . GLY A 1 198 ? -4.851 6.162 21.755 1.00 97.50 198 GLY A O 1
ATOM 1525 N N . LYS A 1 199 ? -6.380 4.531 21.647 1.00 97.50 199 LYS A N 1
ATOM 1526 C CA . LYS A 1 199 ? -5.908 3.838 22.857 1.00 97.50 199 LYS A CA 1
ATOM 1527 C C . LYS A 1 199 ? -4.594 3.096 22.622 1.00 97.50 199 LYS A C 1
ATOM 1529 O O . LYS A 1 199 ? -3.680 3.252 23.423 1.00 97.50 199 LYS A O 1
ATOM 1534 N N . THR A 1 200 ? -4.502 2.329 21.539 1.00 96.56 200 THR A N 1
ATOM 1535 C CA . THR A 1 200 ? -3.340 1.494 21.202 1.00 96.56 200 THR A CA 1
ATOM 1536 C C . THR A 1 200 ? -2.068 2.323 21.049 1.00 96.56 200 THR A C 1
ATOM 1538 O O . THR A 1 200 ? -1.025 1.938 21.565 1.00 96.56 200 THR A O 1
ATOM 1541 N N . PHE A 1 20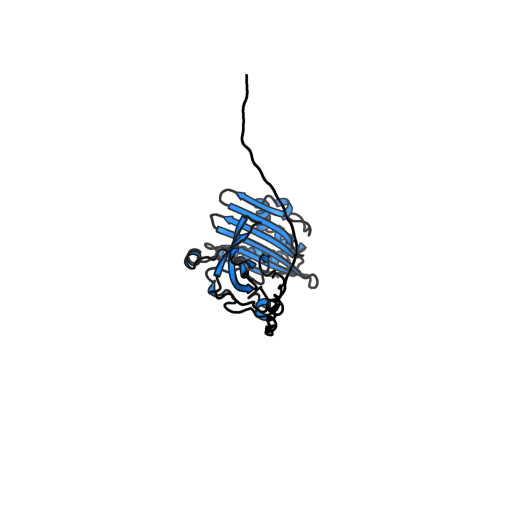1 ? -2.166 3.489 20.410 1.00 97.31 201 PHE A N 1
ATOM 1542 C CA . PHE A 1 201 ? -1.017 4.357 20.133 1.00 97.31 201 PHE A CA 1
ATOM 1543 C C . PHE A 1 201 ? -0.878 5.535 21.100 1.00 97.31 201 PHE A C 1
ATOM 1545 O O . PHE A 1 201 ? -0.038 6.402 20.887 1.00 97.31 201 PHE A O 1
ATOM 1552 N N . SER A 1 202 ? -1.697 5.596 22.156 1.00 97.00 202 SER A N 1
ATOM 1553 C CA . SER A 1 202 ? -1.747 6.745 23.077 1.00 97.00 202 SER A CA 1
ATOM 1554 C C . SER A 1 202 ? -1.992 8.092 22.367 1.00 97.00 202 SER A C 1
ATOM 1556 O O . SER A 1 202 ? -1.429 9.121 22.731 1.00 97.00 202 SER A O 1
ATOM 1558 N N . GLN A 1 203 ? -2.844 8.076 21.337 1.00 97.50 203 GLN A N 1
ATOM 1559 C CA . GLN A 1 203 ? -3.231 9.220 20.500 1.00 97.50 203 GLN A CA 1
ATOM 1560 C C . GLN A 1 203 ? -4.726 9.569 20.649 1.00 97.50 203 GLN A C 1
ATOM 1562 O O . GLN A 1 203 ? -5.367 10.060 19.722 1.00 97.50 203 GLN A O 1
ATOM 1567 N N . GLN A 1 204 ? -5.327 9.307 21.812 1.00 97.38 204 GLN A N 1
ATOM 1568 C CA . GLN A 1 204 ? -6.769 9.472 22.051 1.00 97.38 204 GLN A CA 1
ATOM 1569 C C . GLN A 1 204 ? -7.265 10.886 21.717 1.00 97.38 204 GLN A C 1
ATOM 1571 O O . GLN A 1 204 ? -8.355 11.038 21.170 1.00 97.38 204 GLN A O 1
ATOM 1576 N N . VAL A 1 205 ? -6.469 11.917 22.023 1.00 96.25 205 VAL A N 1
ATOM 1577 C CA . VAL A 1 205 ? -6.801 13.315 21.701 1.00 96.25 205 VAL A CA 1
ATOM 1578 C C . VAL A 1 205 ? -6.889 13.514 20.189 1.00 96.25 205 VAL A C 1
ATOM 1580 O O . VAL A 1 205 ? -7.877 14.058 19.703 1.00 96.25 205 VAL A O 1
ATOM 1583 N N . PHE A 1 206 ? -5.908 13.018 19.432 1.00 96.75 206 PHE A N 1
ATOM 1584 C CA . PHE A 1 206 ? -5.891 13.126 17.974 1.00 96.75 206 PHE A CA 1
ATOM 1585 C C . PHE A 1 206 ? -7.137 12.483 17.348 1.00 96.75 206 PHE A C 1
ATOM 1587 O O . PHE A 1 206 ? -7.871 13.137 16.614 1.00 96.75 206 PHE A O 1
ATOM 1594 N N . PHE A 1 207 ? -7.454 11.245 17.740 1.00 96.12 207 PHE A N 1
ATOM 1595 C CA . PHE A 1 207 ? -8.601 10.487 17.221 1.00 96.12 207 PHE A CA 1
ATOM 1596 C C . PHE A 1 207 ? -9.974 10.937 17.762 1.00 96.12 207 PHE A C 1
ATOM 1598 O O . PHE A 1 207 ? -10.992 10.340 17.417 1.00 96.12 207 PHE A O 1
ATOM 1605 N N . SER A 1 208 ? -10.031 11.976 18.602 1.00 93.69 208 SER A N 1
ATOM 1606 C CA . SER A 1 208 ? -11.285 12.558 19.112 1.00 93.69 208 SER A CA 1
ATOM 1607 C C . SER A 1 208 ? -11.469 14.040 18.772 1.00 93.69 208 SER A C 1
ATOM 1609 O O . SER A 1 208 ? -12.532 14.606 19.038 1.00 93.69 208 SER A O 1
ATOM 1611 N N . THR A 1 209 ? -10.471 14.671 18.152 1.00 93.25 209 THR A N 1
ATOM 1612 C CA . THR A 1 209 ? -10.500 16.098 17.806 1.00 93.25 209 THR A CA 1
ATOM 1613 C C . THR A 1 209 ? -11.201 16.324 16.456 1.00 93.25 209 THR A C 1
ATOM 1615 O O . THR A 1 209 ? -11.158 15.459 15.570 1.00 93.25 209 THR A O 1
ATOM 1618 N N . PRO A 1 210 ? -11.878 17.476 16.262 1.00 94.62 210 PRO A N 1
ATOM 1619 C CA . PRO A 1 210 ? -12.372 17.885 14.952 1.00 94.62 210 PRO A CA 1
ATOM 1620 C C . PRO A 1 210 ? -11.285 17.871 13.872 1.00 94.62 210 PRO A C 1
ATOM 1622 O O . PRO A 1 210 ? -10.096 17.943 14.162 1.00 94.62 210 PRO A O 1
ATOM 1625 N N . TRP A 1 211 ? -11.719 17.802 12.616 1.00 94.81 211 TRP A N 1
ATOM 1626 C CA . TRP A 1 211 ? -10.824 17.834 11.464 1.00 94.81 211 TRP A CA 1
ATOM 1627 C C . TRP A 1 211 ? -9.932 19.083 11.462 1.00 94.81 211 TRP A C 1
ATOM 1629 O O . TRP A 1 211 ? -10.438 20.205 11.532 1.00 94.81 211 TRP A O 1
ATOM 1639 N N . ASP A 1 212 ? -8.629 18.871 11.292 1.00 94.69 212 ASP A N 1
ATOM 1640 C CA . ASP A 1 212 ? -7.637 19.901 10.996 1.00 94.69 212 ASP A CA 1
ATOM 1641 C C . ASP A 1 212 ? -6.697 19.359 9.903 1.00 94.69 212 ASP A C 1
ATOM 1643 O O . ASP A 1 212 ? -6.017 18.358 10.134 1.00 94.69 212 ASP A O 1
ATOM 1647 N N . PRO A 1 213 ? -6.619 19.992 8.717 1.00 92.25 213 PRO A N 1
ATOM 1648 C CA . PRO A 1 213 ? -5.764 19.525 7.624 1.00 92.25 213 PRO A CA 1
ATOM 1649 C C . PRO A 1 213 ? -4.260 19.623 7.927 1.00 92.25 213 PRO A C 1
ATOM 1651 O O . PRO A 1 213 ? -3.454 19.135 7.137 1.00 92.25 213 PRO A O 1
ATOM 1654 N N . LYS A 1 214 ? -3.864 20.283 9.022 1.00 95.12 214 LYS A N 1
ATOM 1655 C CA . LYS A 1 214 ? -2.475 20.344 9.496 1.00 95.12 214 LYS A CA 1
ATOM 1656 C C . LYS A 1 214 ? -2.179 19.329 10.596 1.00 95.12 214 LYS A C 1
ATOM 1658 O O . LYS A 1 214 ? -1.016 19.177 10.960 1.00 95.12 214 LYS A O 1
ATOM 1663 N N . ALA A 1 215 ? -3.203 18.684 11.151 1.00 94.25 215 ALA A N 1
ATOM 1664 C CA . ALA A 1 215 ? -3.010 17.698 12.194 1.00 94.25 215 ALA A CA 1
ATOM 1665 C C . ALA A 1 215 ? -2.480 16.396 11.590 1.00 94.25 215 ALA A C 1
ATOM 1667 O O . ALA A 1 215 ? -3.034 15.841 10.639 1.00 94.25 215 ALA A O 1
ATOM 1668 N N . GLU A 1 216 ? -1.422 15.888 12.204 1.00 96.88 216 GLU A N 1
ATOM 1669 C CA . GLU A 1 216 ? -0.839 14.592 11.902 1.00 96.88 216 GLU A CA 1
ATOM 1670 C C . GLU A 1 216 ? -0.403 13.899 13.192 1.00 96.88 216 GLU A C 1
ATOM 1672 O O . GLU A 1 216 ? -0.176 14.548 14.218 1.00 96.88 216 GLU A O 1
ATOM 1677 N N . ALA A 1 217 ? -0.274 12.577 13.141 1.00 96.94 217 ALA A N 1
ATOM 1678 C CA . ALA A 1 217 ? 0.275 11.792 14.233 1.00 96.94 217 ALA A CA 1
ATOM 1679 C C . ALA A 1 217 ? 1.191 10.684 13.707 1.00 96.94 217 ALA A C 1
ATOM 1681 O O . ALA A 1 217 ? 0.921 10.032 12.694 1.00 96.94 217 ALA A O 1
ATOM 1682 N N . ARG A 1 218 ? 2.277 10.450 14.446 1.00 96.38 218 ARG A N 1
ATOM 1683 C CA . ARG A 1 218 ? 3.086 9.234 14.335 1.00 96.38 218 ARG A CA 1
ATOM 1684 C C . ARG A 1 218 ? 2.511 8.197 15.288 1.00 96.38 218 ARG A C 1
ATOM 1686 O O . ARG A 1 218 ? 2.188 8.508 16.435 1.00 96.38 218 ARG A O 1
ATOM 1693 N N . LEU A 1 219 ? 2.352 6.982 14.785 1.00 96.12 219 LEU A N 1
ATOM 1694 C CA . LEU A 1 219 ? 1.770 5.864 15.511 1.00 96.12 219 LEU A CA 1
ATOM 1695 C C . LEU A 1 219 ? 2.892 4.875 15.786 1.00 96.12 219 LEU A C 1
ATOM 1697 O O . LEU A 1 219 ? 3.443 4.304 14.851 1.00 96.12 219 LEU A O 1
ATOM 1701 N N . GLU A 1 220 ? 3.265 4.705 17.047 1.00 95.44 220 GLU A N 1
ATOM 1702 C CA . GLU A 1 220 ? 4.344 3.800 17.435 1.00 95.44 220 GLU A CA 1
ATOM 1703 C C . GLU A 1 220 ? 3.897 2.914 18.592 1.00 95.44 220 GLU A C 1
ATOM 1705 O O . GLU A 1 220 ? 3.316 3.383 19.571 1.00 95.44 220 GLU A O 1
ATOM 1710 N N . LEU A 1 221 ? 4.164 1.620 18.457 1.00 94.81 221 LEU A N 1
ATOM 1711 C CA . LEU A 1 221 ? 3.944 0.613 19.483 1.00 94.81 221 LEU A CA 1
ATOM 1712 C C . LEU A 1 221 ? 5.185 -0.275 19.536 1.00 94.81 221 LEU A C 1
ATOM 1714 O O . LEU A 1 221 ? 5.583 -0.845 18.521 1.00 94.81 221 LEU A O 1
ATOM 1718 N N . ASP A 1 222 ? 5.773 -0.418 20.718 1.00 93.38 222 ASP A N 1
ATOM 1719 C CA . ASP A 1 222 ? 6.769 -1.453 20.999 1.00 93.38 222 ASP A CA 1
ATOM 1720 C C . ASP A 1 222 ? 6.326 -2.191 22.262 1.00 93.38 222 ASP A C 1
ATOM 1722 O O . ASP A 1 222 ? 6.440 -1.686 23.381 1.00 93.38 222 ASP A O 1
ATOM 1726 N N . SER A 1 223 ? 5.718 -3.357 22.064 1.00 90.44 223 SER A N 1
ATOM 1727 C CA . SER A 1 223 ? 5.175 -4.195 23.128 1.00 90.44 223 SER A CA 1
ATOM 1728 C C . SER A 1 223 ? 5.620 -5.649 22.941 1.00 90.44 223 SER A C 1
ATOM 1730 O O . SER A 1 223 ? 5.958 -6.058 21.826 1.00 90.44 223 SER A O 1
ATOM 1732 N N . PRO A 1 224 ? 5.656 -6.470 24.006 1.00 90.12 224 PRO A N 1
ATOM 1733 C CA . PRO A 1 224 ? 6.022 -7.876 23.869 1.00 90.12 224 PRO A CA 1
ATOM 1734 C C . PRO A 1 224 ? 5.132 -8.602 22.847 1.00 90.12 224 PRO A C 1
ATOM 1736 O O . PRO A 1 224 ? 3.925 -8.707 23.040 1.00 90.12 224 PRO A O 1
ATOM 1739 N N . GLY A 1 225 ? 5.740 -9.110 21.770 1.00 87.12 225 GLY A N 1
ATOM 1740 C CA . GLY A 1 225 ? 5.053 -9.854 20.702 1.00 87.12 225 GLY A CA 1
ATOM 1741 C C . GLY A 1 225 ? 4.466 -8.998 19.574 1.00 87.12 225 GLY A C 1
ATOM 1742 O O . GLY A 1 225 ? 4.104 -9.545 18.533 1.00 87.12 225 GLY A O 1
ATOM 1743 N N . GLU A 1 226 ? 4.428 -7.672 19.728 1.00 91.88 226 GLU A N 1
ATOM 1744 C CA . GLU A 1 226 ? 3.860 -6.772 18.727 1.00 91.88 226 GLU A CA 1
ATOM 1745 C C . GLU A 1 226 ? 4.593 -5.433 18.666 1.00 91.88 226 GLU A C 1
ATOM 1747 O O . GLU A 1 226 ? 4.667 -4.682 19.645 1.00 91.88 226 GLU A O 1
ATOM 1752 N N . LYS A 1 227 ? 5.074 -5.112 17.466 1.00 93.31 227 LYS A N 1
ATOM 1753 C CA . LYS A 1 227 ? 5.580 -3.787 17.120 1.00 93.31 227 LYS A CA 1
ATOM 1754 C C . LYS A 1 227 ? 4.712 -3.186 16.039 1.00 93.31 227 LYS A C 1
ATOM 1756 O O . LYS A 1 227 ? 4.280 -3.906 15.144 1.00 93.31 227 LYS A O 1
ATOM 1761 N N . ALA A 1 228 ? 4.500 -1.882 16.080 1.00 94.06 228 ALA A N 1
ATOM 1762 C CA . ALA A 1 228 ? 3.846 -1.186 14.990 1.00 94.06 228 ALA A CA 1
ATOM 1763 C C . ALA A 1 228 ? 4.445 0.197 14.774 1.00 94.06 228 ALA A C 1
ATOM 1765 O O . ALA A 1 228 ? 4.838 0.876 15.725 1.00 94.06 228 ALA A O 1
ATOM 1766 N N . LYS A 1 229 ? 4.501 0.603 13.509 1.00 94.50 229 LYS A N 1
ATOM 1767 C CA . LYS A 1 229 ? 4.894 1.943 13.082 1.00 94.50 229 LYS A CA 1
ATOM 1768 C C . LYS A 1 229 ? 3.906 2.431 12.044 1.00 94.50 229 LYS A C 1
ATOM 1770 O O . LYS A 1 229 ? 3.565 1.708 11.114 1.00 94.50 229 LYS A O 1
ATOM 1775 N N . GLY A 1 230 ? 3.478 3.67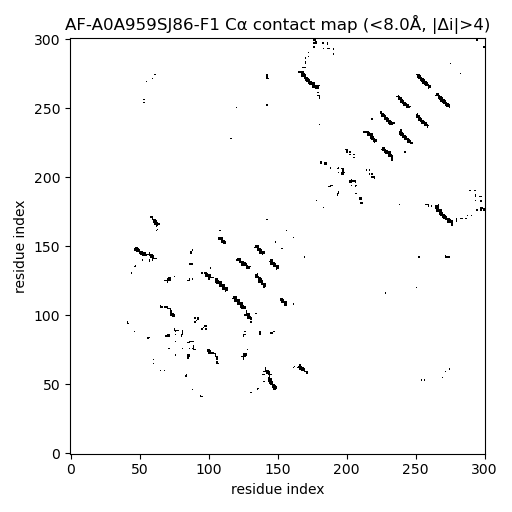2 12.176 1.00 94.44 230 GLY A N 1
ATOM 1776 C CA . GLY A 1 230 ? 2.515 4.249 11.268 1.00 94.44 230 GLY A CA 1
ATOM 1777 C C . GLY A 1 230 ? 2.507 5.762 11.264 1.00 94.44 230 GLY A C 1
ATOM 1778 O O . GLY A 1 230 ? 3.187 6.444 12.038 1.00 94.44 230 GLY A O 1
ATOM 1779 N N . TYR A 1 231 ? 1.714 6.282 10.347 1.00 95.31 231 TYR A N 1
ATOM 1780 C CA . TYR A 1 231 ? 1.490 7.699 10.151 1.00 95.31 231 TYR A CA 1
ATOM 1781 C C . TYR A 1 231 ? 0.030 7.923 9.794 1.00 95.31 231 TYR A C 1
ATOM 1783 O O . TYR A 1 231 ? -0.558 7.123 9.064 1.00 95.31 231 TYR A O 1
ATOM 1791 N N . ILE A 1 232 ? -0.528 9.021 10.289 1.00 96.69 232 ILE A N 1
ATOM 1792 C CA . ILE A 1 232 ? -1.833 9.517 9.881 1.00 96.69 232 ILE A CA 1
ATOM 1793 C C . ILE A 1 232 ? -1.780 11.032 9.695 1.00 96.69 232 ILE A C 1
ATOM 1795 O O . ILE A 1 232 ? -1.288 11.741 10.572 1.00 96.69 232 ILE A O 1
ATOM 1799 N N . GLY A 1 233 ? -2.262 11.532 8.560 1.00 95.56 233 GLY A N 1
ATOM 1800 C CA . GLY A 1 233 ? -2.180 12.950 8.212 1.00 95.56 233 GLY A CA 1
ATOM 1801 C C . GLY A 1 233 ? -2.405 13.226 6.726 1.00 95.56 233 GLY A C 1
ATOM 1802 O O . GLY A 1 233 ? -2.736 12.332 5.947 1.00 95.56 233 GLY A O 1
ATOM 1803 N N . MET A 1 234 ? -2.231 14.487 6.327 1.00 93.19 234 MET A N 1
ATOM 1804 C CA . MET A 1 234 ? -2.345 14.911 4.929 1.00 93.19 234 MET A CA 1
ATOM 1805 C C . MET A 1 234 ? -1.040 14.666 4.162 1.00 93.19 234 MET A C 1
ATOM 1807 O O . MET A 1 234 ? 0.005 15.208 4.513 1.00 93.19 234 MET A O 1
ATOM 1811 N N . VAL A 1 235 ? -1.115 13.930 3.053 1.00 90.00 235 VAL A N 1
ATOM 1812 C CA . VAL A 1 235 ? 0.007 13.651 2.147 1.00 90.00 235 VAL A CA 1
ATOM 1813 C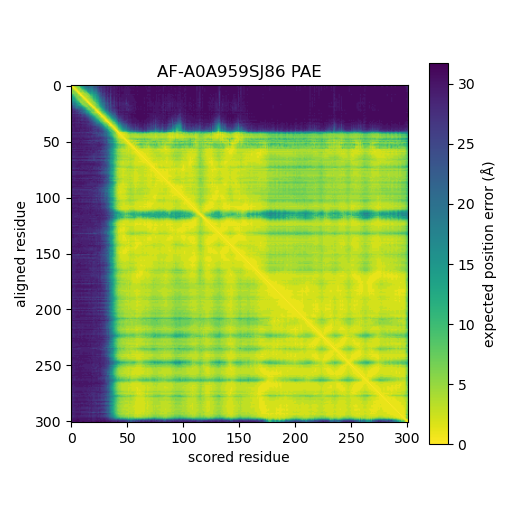 C . VAL A 1 235 ? -0.402 14.021 0.723 1.00 90.00 235 VAL A C 1
ATOM 1815 O O . VAL A 1 235 ? -1.382 13.507 0.191 1.00 90.00 235 VAL A O 1
ATOM 1818 N N . PHE A 1 236 ? 0.321 14.963 0.109 1.00 87.06 236 PHE A N 1
ATOM 1819 C CA . PHE A 1 236 ? 0.051 15.472 -1.248 1.00 87.06 236 PHE A CA 1
ATOM 1820 C C . PHE A 1 236 ? -1.414 15.879 -1.507 1.00 87.06 236 PHE A C 1
ATOM 1822 O O . PHE A 1 236 ? -1.930 15.715 -2.608 1.00 87.06 236 PHE A O 1
ATOM 1829 N N . GLY A 1 237 ? -2.090 16.431 -0.495 1.00 88.31 237 GLY A N 1
ATOM 1830 C CA . GLY A 1 237 ? -3.482 16.879 -0.616 1.00 88.31 237 GLY A CA 1
ATOM 1831 C C . GLY A 1 237 ? -4.540 15.797 -0.377 1.00 88.31 237 GLY A C 1
ATOM 1832 O O . GLY A 1 237 ? -5.721 16.122 -0.434 1.00 88.31 237 GLY A O 1
ATOM 1833 N N . ASN A 1 238 ? -4.135 14.570 -0.039 1.00 92.81 238 ASN A N 1
ATOM 1834 C CA . ASN A 1 238 ? -5.020 13.468 0.338 1.00 92.81 238 ASN A CA 1
ATOM 1835 C C . ASN A 1 238 ? -4.851 13.135 1.820 1.00 92.81 238 ASN A C 1
ATOM 1837 O O . ASN A 1 238 ? -3.750 13.270 2.357 1.00 92.81 238 ASN A O 1
ATOM 1841 N N . TYR A 1 239 ? -5.912 12.675 2.481 1.00 95.12 239 TYR A N 1
ATOM 1842 C CA . TYR A 1 239 ? -5.787 12.211 3.861 1.00 95.12 239 TYR A CA 1
ATOM 1843 C C . TYR A 1 239 ? -5.422 10.737 3.894 1.00 95.12 239 TYR A C 1
ATOM 1845 O O . TYR A 1 239 ? -6.057 9.923 3.224 1.00 95.12 239 TYR A O 1
ATOM 1853 N N . TYR A 1 240 ? -4.407 10.399 4.673 1.00 95.50 240 TYR A N 1
ATOM 1854 C CA . TYR A 1 240 ? -3.753 9.107 4.609 1.00 95.50 240 TYR A CA 1
ATOM 1855 C C . TYR A 1 240 ? -3.477 8.559 6.006 1.00 95.50 240 TYR A C 1
ATOM 1857 O O . TYR A 1 240 ? -3.029 9.290 6.885 1.00 95.50 240 TYR A O 1
ATOM 1865 N N . LEU A 1 241 ? -3.729 7.266 6.191 1.00 96.50 241 LEU A N 1
ATOM 1866 C CA . LEU A 1 241 ? -3.314 6.465 7.337 1.00 96.50 241 LEU A CA 1
ATOM 1867 C C . LEU A 1 241 ? -2.610 5.222 6.800 1.00 96.50 241 LEU A C 1
ATOM 1869 O O . LEU A 1 241 ? -3.188 4.495 5.994 1.00 96.50 241 LEU A O 1
ATOM 1873 N N . HIS A 1 242 ? -1.421 4.927 7.312 1.00 95.06 242 HIS A N 1
ATOM 1874 C CA . HIS A 1 242 ? -0.780 3.626 7.138 1.00 95.06 242 HIS A CA 1
ATOM 1875 C C . HIS A 1 242 ? -0.102 3.213 8.418 1.00 95.06 242 HIS A C 1
ATOM 1877 O O . HIS A 1 242 ? 0.675 3.973 8.994 1.00 95.06 242 HIS A O 1
ATOM 1883 N N . ILE A 1 243 ? -0.420 2.005 8.854 1.00 95.25 243 ILE A N 1
ATOM 1884 C CA . ILE A 1 243 ? 0.204 1.351 9.987 1.00 95.25 243 ILE A CA 1
ATOM 1885 C C . ILE A 1 243 ? 0.739 0.015 9.505 1.00 95.25 243 ILE A C 1
ATOM 1887 O O . ILE A 1 243 ? -0.019 -0.778 8.949 1.00 95.25 243 ILE A O 1
ATOM 1891 N N . ASP A 1 244 ? 2.018 -0.235 9.736 1.00 93.62 244 ASP A N 1
ATOM 1892 C CA . ASP A 1 244 ? 2.624 -1.551 9.609 1.00 93.62 244 ASP A CA 1
ATOM 1893 C C . ASP A 1 244 ? 2.791 -2.156 10.997 1.00 93.62 244 ASP A C 1
ATOM 1895 O O . ASP A 1 244 ? 3.300 -1.514 11.918 1.00 93.62 244 ASP A O 1
ATOM 1899 N N . TYR A 1 245 ? 2.378 -3.408 11.128 1.00 93.06 245 TYR A N 1
ATOM 1900 C CA . TYR A 1 245 ? 2.486 -4.211 12.330 1.00 93.06 245 TYR A CA 1
ATOM 1901 C C . TYR A 1 245 ? 3.423 -5.381 12.065 1.00 93.06 245 TYR A C 1
ATOM 1903 O O . TYR A 1 245 ? 3.368 -6.035 11.025 1.00 93.06 245 TYR A O 1
ATOM 1911 N N . PHE A 1 246 ? 4.233 -5.705 13.057 1.00 90.56 246 PHE A N 1
ATOM 1912 C CA . PHE A 1 246 ? 4.955 -6.956 13.145 1.00 90.56 246 PHE A CA 1
ATOM 1913 C C . PHE A 1 246 ? 4.461 -7.693 14.384 1.00 90.56 246 PHE A C 1
ATOM 1915 O O . PHE A 1 246 ? 4.807 -7.324 15.509 1.00 90.56 246 PHE A O 1
ATOM 1922 N N . ARG A 1 247 ? 3.625 -8.711 14.169 1.00 88.19 247 ARG A N 1
ATOM 1923 C CA . ARG A 1 247 ? 3.006 -9.512 15.229 1.00 88.19 247 ARG A CA 1
ATOM 1924 C C . ARG A 1 247 ? 3.324 -10.979 14.992 1.00 88.19 247 ARG A C 1
ATOM 1926 O O . ARG A 1 247 ? 3.046 -11.503 13.913 1.00 88.19 247 ARG A O 1
ATOM 1933 N N . ASP A 1 248 ? 3.930 -11.625 15.984 1.00 81.56 248 ASP A N 1
ATOM 1934 C CA . ASP A 1 248 ? 4.253 -13.060 15.958 1.00 81.56 248 ASP A CA 1
ATOM 1935 C C . ASP A 1 248 ? 5.010 -13.519 14.693 1.00 81.56 248 ASP A C 1
ATOM 1937 O O . ASP A 1 248 ? 4.742 -14.579 14.128 1.00 81.56 248 ASP A O 1
ATOM 1941 N N . GLY A 1 249 ? 5.954 -12.702 14.212 1.00 79.19 249 GLY A N 1
ATOM 1942 C CA . GLY A 1 249 ? 6.753 -13.023 13.024 1.00 79.19 249 GLY A CA 1
ATOM 1943 C C . GLY A 1 249 ? 6.081 -12.711 11.683 1.00 79.19 249 GLY A C 1
ATOM 1944 O O . GLY A 1 249 ? 6.686 -12.945 10.637 1.00 79.19 249 GLY A O 1
ATOM 1945 N N . VAL A 1 250 ? 4.858 -12.176 11.690 1.00 82.88 250 VAL A N 1
ATOM 1946 C CA . VAL A 1 250 ? 4.086 -11.859 10.483 1.00 82.88 250 VAL A CA 1
ATOM 1947 C C . VAL A 1 250 ? 3.913 -10.347 10.348 1.00 82.88 250 VAL A C 1
ATOM 1949 O O . VAL A 1 250 ? 3.632 -9.639 11.317 1.00 82.88 250 VAL A O 1
ATOM 1952 N N . HIS A 1 251 ? 4.097 -9.859 9.122 1.00 89.06 251 HIS A N 1
ATOM 1953 C CA . HIS A 1 251 ? 3.875 -8.467 8.757 1.00 89.06 251 HIS A CA 1
ATOM 1954 C C . HIS A 1 251 ? 2.411 -8.249 8.378 1.00 89.06 251 HIS A C 1
ATOM 1956 O O . HIS A 1 251 ? 1.933 -8.874 7.431 1.00 89.06 251 HIS A O 1
ATOM 1962 N N . TYR A 1 252 ? 1.735 -7.340 9.073 1.00 92.50 252 TYR A N 1
ATOM 1963 C CA . TYR A 1 252 ? 0.392 -6.874 8.741 1.00 92.50 252 TYR A CA 1
ATOM 1964 C C . TYR A 1 252 ? 0.430 -5.384 8.457 1.00 92.50 252 TYR A C 1
ATOM 1966 O O . TYR A 1 252 ? 1.321 -4.678 8.912 1.00 92.50 252 TYR A O 1
ATOM 1974 N N . SER A 1 253 ? -0.561 -4.889 7.739 1.00 94.62 253 SER A N 1
ATOM 1975 C CA . SER A 1 253 ? -0.705 -3.468 7.501 1.00 94.62 253 SER A CA 1
ATOM 1976 C C . SER A 1 253 ? -2.159 -3.067 7.368 1.00 94.62 253 SER A C 1
ATOM 1978 O O . SER A 1 253 ? -2.963 -3.801 6.789 1.00 94.62 253 SER A O 1
ATOM 1980 N N . GLU A 1 254 ? -2.445 -1.857 7.814 1.00 96.44 254 GLU A N 1
ATOM 1981 C CA . GLU A 1 254 ? -3.715 -1.176 7.622 1.00 96.44 254 GLU A CA 1
ATOM 1982 C C . GLU A 1 254 ? -3.444 0.108 6.845 1.00 96.44 254 GLU A C 1
ATOM 1984 O O . GLU A 1 254 ? -2.544 0.865 7.208 1.00 96.44 254 GLU A O 1
ATOM 1989 N N . LYS A 1 255 ? -4.198 0.339 5.767 1.00 96.25 255 LYS A N 1
ATOM 1990 C CA . LYS A 1 255 ? -4.105 1.545 4.944 1.00 96.25 255 LYS A CA 1
ATOM 1991 C C . LYS A 1 255 ? -5.482 2.152 4.735 1.00 96.25 255 LYS A C 1
ATOM 1993 O O . LYS A 1 255 ? -6.427 1.442 4.390 1.00 96.25 255 LYS A O 1
ATOM 1998 N N . LEU A 1 256 ? -5.576 3.465 4.882 1.00 97.19 256 LEU A N 1
ATOM 1999 C CA . LEU A 1 256 ? -6.743 4.257 4.521 1.00 97.19 256 LEU A CA 1
ATOM 2000 C C . LEU A 1 256 ? -6.292 5.473 3.722 1.00 97.19 256 LEU A C 1
ATOM 2002 O O . LEU A 1 256 ? -5.359 6.165 4.120 1.00 97.19 256 LEU A O 1
ATOM 2006 N N . LEU A 1 257 ? -6.975 5.739 2.615 1.00 97.19 257 LEU A N 1
ATOM 2007 C CA . LEU A 1 257 ? -6.734 6.913 1.784 1.00 97.19 257 LEU A CA 1
ATOM 2008 C C . LEU A 1 257 ? -8.064 7.566 1.425 1.00 97.19 257 LEU A C 1
ATOM 2010 O O . LEU A 1 257 ? -8.993 6.885 0.986 1.00 97.19 257 LEU A O 1
ATOM 2014 N N . LEU A 1 258 ? -8.125 8.882 1.609 1.00 96.88 258 LEU A N 1
ATOM 2015 C CA . LEU A 1 258 ? -9.230 9.740 1.202 1.00 96.88 258 LEU A CA 1
ATOM 2016 C C . LEU A 1 258 ? -8.751 10.676 0.094 1.00 96.88 258 LEU A C 1
ATOM 2018 O O . LEU A 1 258 ? -7.852 11.489 0.323 1.00 96.88 258 LEU A O 1
ATOM 2022 N N . ILE A 1 259 ? -9.372 10.569 -1.079 1.00 96.12 259 ILE A N 1
ATOM 2023 C CA . ILE A 1 259 ? -9.123 11.451 -2.224 1.00 96.12 259 ILE A CA 1
ATOM 2024 C C . ILE A 1 259 ? -10.392 12.259 -2.476 1.00 96.12 259 ILE A C 1
ATOM 2026 O O . ILE A 1 259 ? -11.385 11.726 -2.967 1.00 96.12 259 ILE A O 1
ATOM 2030 N N . GLU A 1 260 ? -10.377 13.535 -2.101 1.00 95.69 260 GLU A N 1
ATOM 2031 C CA . GLU A 1 260 ? -11.528 14.426 -2.254 1.00 95.69 260 GLU A CA 1
ATOM 2032 C C . GLU A 1 260 ? -11.530 15.097 -3.628 1.00 95.69 260 GLU A C 1
ATOM 2034 O O . GLU A 1 260 ? -10.586 15.797 -4.002 1.00 95.69 260 GLU A O 1
ATOM 2039 N N . ASN A 1 261 ? -12.643 14.959 -4.343 1.00 95.81 261 ASN A N 1
ATOM 2040 C CA . ASN A 1 261 ? -12.969 15.795 -5.480 1.00 95.81 261 ASN A CA 1
ATOM 2041 C C . ASN A 1 261 ? -13.796 17.002 -5.009 1.00 95.81 261 ASN A C 1
ATOM 2043 O O . ASN A 1 261 ? -14.969 16.910 -4.641 1.00 95.81 261 ASN A O 1
ATOM 2047 N N . LYS A 1 262 ? -13.165 18.178 -5.040 1.00 92.62 262 LYS A N 1
ATOM 2048 C CA . LYS A 1 262 ? -13.781 19.436 -4.592 1.00 92.62 262 LYS A CA 1
ATOM 2049 C C . LYS A 1 262 ? -14.876 19.946 -5.529 1.00 92.62 262 LYS A C 1
ATOM 2051 O O . LYS A 1 262 ? -15.712 20.735 -5.088 1.00 92.62 262 LYS A O 1
ATOM 2056 N N . GLU A 1 263 ? -14.865 19.538 -6.798 1.00 93.38 263 GLU A N 1
ATOM 2057 C CA . GLU A 1 263 ? -15.828 20.004 -7.800 1.00 93.38 263 GLU A CA 1
ATOM 2058 C C . GLU A 1 263 ? -17.192 19.339 -7.607 1.00 93.38 263 GLU A C 1
ATOM 2060 O O . GLU A 1 263 ? -18.210 20.025 -7.503 1.00 93.38 263 GLU A O 1
ATOM 2065 N N . ASP A 1 264 ? -17.213 18.010 -7.498 1.00 92.81 264 ASP A N 1
ATOM 2066 C CA . ASP A 1 264 ? -18.445 17.232 -7.321 1.00 92.81 264 ASP A CA 1
ATOM 2067 C C . ASP A 1 264 ? -18.795 16.959 -5.845 1.00 92.81 264 ASP A C 1
ATOM 2069 O O . ASP A 1 264 ? -19.879 16.446 -5.551 1.00 92.81 264 ASP A O 1
ATOM 2073 N N . LYS A 1 265 ? -17.920 17.376 -4.917 1.00 91.44 265 LYS A N 1
ATOM 2074 C CA . LYS A 1 265 ? -18.051 17.190 -3.462 1.00 91.44 265 LYS A CA 1
ATOM 2075 C C . LYS A 1 265 ? -18.174 15.718 -3.074 1.00 91.44 265 LYS A C 1
ATOM 2077 O O . LYS A 1 265 ? -18.944 15.365 -2.175 1.00 91.44 265 LYS A O 1
ATOM 2082 N N . THR A 1 266 ? -17.429 14.867 -3.765 1.00 96.25 266 THR A N 1
ATOM 2083 C CA . THR A 1 266 ? -17.288 13.456 -3.423 1.00 96.25 266 THR A CA 1
ATOM 2084 C C . THR A 1 266 ? -15.889 13.161 -2.905 1.00 96.25 266 THR A C 1
ATOM 2086 O O . THR A 1 266 ? -14.939 13.896 -3.162 1.00 96.25 266 THR A O 1
ATOM 2089 N N . THR A 1 267 ? -15.755 12.071 -2.161 1.00 97.25 267 THR A N 1
ATOM 2090 C CA . THR A 1 267 ? -14.457 11.568 -1.716 1.00 97.25 267 THR A CA 1
ATOM 2091 C C . THR A 1 267 ? -14.381 10.074 -1.974 1.00 97.25 267 THR A C 1
ATOM 2093 O O . THR A 1 267 ? -15.269 9.317 -1.568 1.00 97.25 267 THR A O 1
ATOM 2096 N N . GLU A 1 268 ? -13.311 9.634 -2.627 1.00 97.00 268 GLU A N 1
ATOM 2097 C CA . GLU A 1 268 ? -12.978 8.218 -2.709 1.00 97.00 268 GLU A CA 1
ATOM 2098 C C . GLU A 1 268 ? -12.347 7.763 -1.387 1.00 97.00 268 GLU A C 1
ATOM 2100 O O . GLU A 1 268 ? -11.327 8.300 -0.960 1.00 97.00 268 GLU A O 1
ATOM 2105 N N . LEU A 1 269 ? -12.953 6.762 -0.749 1.00 96.88 269 LEU A N 1
ATOM 2106 C CA . LEU A 1 269 ? -12.429 6.052 0.414 1.00 96.88 269 LEU A CA 1
ATOM 2107 C C . LEU A 1 269 ? -11.840 4.716 -0.039 1.00 96.88 269 LEU A C 1
ATOM 2109 O O . LEU A 1 269 ? -12.567 3.811 -0.468 1.00 96.88 269 LEU A O 1
ATOM 2113 N N . PHE A 1 270 ? -10.531 4.581 0.134 1.00 97.69 270 PHE A N 1
ATOM 2114 C CA . PHE A 1 270 ? -9.811 3.322 0.016 1.00 97.69 270 PHE A CA 1
ATOM 2115 C C . PHE A 1 270 ? -9.495 2.798 1.408 1.00 97.69 270 PHE A C 1
ATOM 2117 O O . PHE A 1 270 ? -9.041 3.551 2.268 1.00 97.69 270 PHE A O 1
ATOM 2124 N N . PHE A 1 271 ? -9.717 1.505 1.624 1.00 97.50 271 PHE A N 1
ATOM 2125 C CA . PHE A 1 271 ? -9.318 0.832 2.852 1.00 97.50 271 PHE A CA 1
ATOM 2126 C C . PHE A 1 271 ? -8.763 -0.552 2.538 1.00 97.50 271 PHE A C 1
ATOM 2128 O O . PHE A 1 271 ? -9.409 -1.333 1.836 1.00 97.50 271 PHE A O 1
ATOM 2135 N N . ALA A 1 272 ? -7.584 -0.852 3.072 1.00 97.44 272 ALA A N 1
ATOM 2136 C CA . ALA A 1 272 ? -6.954 -2.160 2.997 1.00 97.44 272 ALA A CA 1
ATOM 2137 C C . ALA A 1 272 ? -6.491 -2.602 4.388 1.00 97.44 272 ALA A C 1
ATOM 2139 O O . ALA A 1 272 ? -5.961 -1.795 5.148 1.00 97.44 272 ALA A O 1
ATOM 2140 N N . SER A 1 273 ? -6.676 -3.878 4.718 1.00 97.25 273 SER A N 1
ATOM 2141 C CA . SER A 1 273 ? -6.234 -4.436 5.999 1.00 97.25 273 SER A CA 1
ATOM 2142 C C . SER A 1 273 ? -5.904 -5.924 5.870 1.00 97.25 273 SER A C 1
ATOM 2144 O O . SER A 1 273 ? -6.645 -6.669 5.223 1.00 97.25 273 SER A O 1
ATOM 2146 N N . GLY A 1 274 ? -4.779 -6.361 6.437 1.00 95.69 274 GLY A N 1
ATOM 2147 C CA . GLY A 1 274 ? -4.321 -7.752 6.368 1.00 95.69 274 GLY A CA 1
ATOM 2148 C C . GLY A 1 274 ? -2.794 -7.889 6.384 1.00 95.69 274 GLY A C 1
ATOM 2149 O O . GLY A 1 274 ? -2.117 -6.935 6.761 1.00 95.69 274 GLY A O 1
ATOM 2150 N N . PRO A 1 275 ? -2.237 -9.042 5.975 1.00 95.31 275 PRO A N 1
ATOM 2151 C CA . PRO A 1 275 ? -2.946 -10.219 5.470 1.00 95.31 275 PRO A CA 1
ATOM 2152 C C . PRO A 1 275 ? -3.641 -10.996 6.598 1.00 95.31 275 PRO A C 1
ATOM 2154 O O . PRO A 1 275 ? -3.267 -10.868 7.751 1.00 95.31 275 PRO A O 1
ATOM 2157 N N . TYR A 1 276 ? -4.631 -11.836 6.296 1.00 95.12 276 TYR A N 1
ATOM 2158 C CA . TYR A 1 276 ? -5.332 -12.667 7.289 1.00 95.12 276 TYR A CA 1
ATOM 2159 C C . TYR A 1 276 ? -5.287 -14.152 6.915 1.00 95.12 276 TYR A C 1
ATOM 2161 O O . TYR A 1 276 ? -6.269 -14.696 6.412 1.00 95.12 276 TYR A O 1
ATOM 2169 N N . PRO A 1 277 ? -4.164 -14.847 7.156 1.00 92.56 277 PRO A N 1
ATOM 2170 C CA . PRO A 1 277 ? -3.979 -16.219 6.679 1.00 92.56 277 PRO A CA 1
ATOM 2171 C C . PRO A 1 277 ? -4.892 -17.258 7.355 1.00 92.56 277 PRO A C 1
ATOM 2173 O O . PRO A 1 277 ? -5.088 -18.340 6.809 1.00 92.56 277 PRO A O 1
ATOM 2176 N N . LYS A 1 278 ? -5.435 -16.973 8.550 1.00 92.06 278 LYS A N 1
ATOM 2177 C CA . LYS A 1 278 ? -6.177 -17.961 9.363 1.00 92.06 278 LYS A CA 1
ATOM 2178 C C . LYS A 1 278 ? -7.676 -17.682 9.495 1.00 92.06 278 LYS A C 1
ATOM 2180 O O . LYS A 1 278 ? -8.450 -18.623 9.631 1.00 92.06 278 LYS A O 1
ATOM 2185 N N . ASP A 1 279 ? -8.093 -16.421 9.480 1.00 94.25 279 ASP A N 1
ATOM 2186 C CA . ASP A 1 279 ? -9.446 -15.991 9.858 1.00 94.25 279 ASP A CA 1
ATOM 2187 C C . ASP A 1 279 ? -10.050 -14.964 8.883 1.00 94.25 279 ASP A C 1
ATOM 2189 O O . ASP A 1 279 ? -10.919 -14.172 9.257 1.00 94.25 279 ASP A O 1
ATOM 2193 N N . PHE A 1 280 ? -9.624 -15.000 7.613 1.00 96.44 280 PHE A N 1
ATOM 2194 C CA . PHE A 1 280 ? -10.004 -14.010 6.601 1.00 96.44 280 PHE A CA 1
ATOM 2195 C C . PHE A 1 280 ? -11.510 -13.753 6.510 1.00 96.44 280 PHE A C 1
ATOM 2197 O O . PHE A 1 280 ? -11.909 -12.598 6.470 1.00 96.44 280 PHE A O 1
ATOM 2204 N N . GLY A 1 281 ? -12.358 -14.788 6.523 1.00 97.69 281 GLY A N 1
ATOM 2205 C CA . GLY A 1 281 ? -13.814 -14.608 6.422 1.00 97.69 281 GLY A CA 1
ATOM 2206 C C . GLY A 1 281 ? -14.400 -13.770 7.567 1.00 97.69 281 GLY A C 1
ATOM 2207 O O . GLY A 1 281 ? -15.235 -12.894 7.339 1.00 97.69 281 GLY A O 1
ATOM 2208 N N . THR A 1 282 ? -13.909 -13.976 8.791 1.00 97.88 282 THR A N 1
ATOM 2209 C CA . THR A 1 282 ? -14.314 -13.195 9.969 1.00 97.88 282 THR A CA 1
ATOM 2210 C C . THR A 1 282 ? -13.835 -11.750 9.858 1.00 97.88 282 THR A C 1
ATOM 2212 O O . THR A 1 282 ? -14.617 -10.821 10.069 1.00 97.88 282 THR A O 1
ATOM 2215 N N . GLN A 1 283 ? -12.567 -11.542 9.489 1.00 97.44 283 GLN A N 1
ATOM 2216 C CA . GLN A 1 283 ? -11.999 -10.197 9.346 1.00 97.44 283 GLN A CA 1
ATOM 2217 C C . GLN A 1 283 ? -12.642 -9.437 8.183 1.00 97.44 283 GLN A C 1
ATOM 2219 O O . GLN A 1 283 ? -12.963 -8.260 8.314 1.00 97.44 283 GLN A O 1
ATOM 2224 N N . GLN A 1 284 ? -12.930 -10.118 7.075 1.00 97.94 284 GLN A N 1
ATOM 2225 C CA . GLN A 1 284 ? -13.645 -9.558 5.935 1.00 97.94 284 GLN A CA 1
ATOM 2226 C C . GLN A 1 284 ? -15.033 -9.057 6.341 1.00 97.94 284 GLN A C 1
ATOM 2228 O O . GLN A 1 284 ? -15.383 -7.925 6.010 1.00 97.94 284 GLN A O 1
ATOM 2233 N N . ALA A 1 285 ? -15.808 -9.857 7.079 1.00 98.19 285 ALA A N 1
ATOM 2234 C CA . ALA A 1 285 ? -17.125 -9.444 7.562 1.00 98.19 285 ALA A CA 1
ATOM 2235 C C . ALA A 1 285 ? -17.031 -8.246 8.521 1.00 98.19 285 ALA A C 1
ATOM 2237 O O . ALA A 1 285 ? -17.792 -7.285 8.390 1.00 98.19 285 ALA A O 1
ATOM 2238 N N . ARG A 1 286 ? -16.060 -8.266 9.444 1.00 97.94 286 ARG A N 1
ATOM 2239 C CA . ARG A 1 286 ? -15.801 -7.166 10.383 1.00 97.94 286 ARG A CA 1
ATOM 2240 C C . ARG A 1 286 ? -15.471 -5.863 9.654 1.00 97.94 286 ARG A C 1
ATOM 2242 O O . ARG A 1 286 ? -16.071 -4.831 9.955 1.00 97.94 286 ARG A O 1
ATOM 2249 N N . TRP A 1 287 ? -14.547 -5.899 8.697 1.00 98.19 287 TRP A N 1
ATOM 2250 C CA . TRP A 1 287 ? -14.145 -4.706 7.955 1.00 98.19 287 TRP A CA 1
ATOM 2251 C C . TRP A 1 287 ? -15.227 -4.215 7.002 1.00 98.19 287 TRP A C 1
ATOM 2253 O O . TRP A 1 287 ? -15.450 -3.010 6.919 1.00 98.19 287 TRP A O 1
ATOM 2263 N N . ALA A 1 288 ? -15.960 -5.119 6.348 1.00 98.00 288 ALA A N 1
ATOM 2264 C CA . ALA A 1 288 ? -17.114 -4.749 5.535 1.00 98.00 288 ALA A CA 1
ATOM 2265 C C . ALA A 1 288 ? -18.180 -4.027 6.372 1.00 98.00 288 ALA A C 1
ATOM 2267 O O . ALA A 1 288 ? -18.701 -2.995 5.948 1.00 98.00 288 ALA A O 1
ATOM 2268 N N . HIS A 1 289 ? -18.457 -4.526 7.580 1.00 97.62 289 HIS A N 1
ATOM 2269 C CA . HIS A 1 289 ? -19.376 -3.880 8.512 1.00 97.62 289 HIS A CA 1
ATOM 2270 C C . HIS A 1 289 ? -18.877 -2.495 8.945 1.00 97.62 289 HIS A C 1
ATOM 2272 O O . HIS A 1 289 ? -19.638 -1.529 8.904 1.00 97.62 289 HIS A O 1
ATOM 2278 N N . TRP A 1 290 ? -17.595 -2.369 9.299 1.00 97.69 290 TRP A N 1
ATOM 2279 C CA . TRP A 1 290 ? -17.003 -1.080 9.666 1.00 97.69 290 TRP A CA 1
ATOM 2280 C C . TRP A 1 290 ? -17.069 -0.058 8.518 1.00 97.69 290 TRP A C 1
ATOM 2282 O O . TRP A 1 290 ? -17.529 1.064 8.727 1.00 97.69 290 TRP A O 1
ATOM 2292 N N . VAL A 1 291 ? -16.710 -0.451 7.289 1.00 97.06 291 VAL A N 1
ATOM 2293 C CA . VAL A 1 291 ? -16.826 0.417 6.102 1.00 97.06 291 VAL A CA 1
ATOM 2294 C C . VAL A 1 291 ? -18.280 0.844 5.872 1.00 97.06 291 VAL A C 1
ATOM 2296 O O . VAL A 1 291 ? -18.539 2.012 5.581 1.00 97.06 291 VAL A O 1
ATOM 2299 N N . ALA A 1 292 ? -19.245 -0.068 6.024 1.00 96.19 292 ALA A N 1
ATOM 2300 C CA . ALA A 1 292 ? -20.667 0.253 5.897 1.00 96.19 292 ALA A CA 1
ATOM 2301 C C . ALA A 1 292 ? -21.143 1.252 6.969 1.00 96.19 292 ALA A C 1
ATOM 2303 O O . ALA A 1 292 ? -21.918 2.161 6.662 1.00 96.19 292 ALA A O 1
ATOM 2304 N N . ALA A 1 293 ? -20.644 1.140 8.202 1.00 95.50 293 ALA A N 1
ATOM 2305 C CA . ALA A 1 293 ? -20.941 2.098 9.264 1.00 95.50 293 ALA A CA 1
ATOM 2306 C C . ALA A 1 293 ? -20.407 3.503 8.933 1.00 95.50 293 ALA A C 1
ATOM 2308 O O . ALA A 1 293 ? -21.129 4.487 9.107 1.00 95.50 293 ALA A O 1
ATOM 2309 N N . VAL A 1 294 ? -19.189 3.606 8.383 1.00 96.25 294 VAL A N 1
ATOM 2310 C CA . VAL A 1 294 ? -18.618 4.887 7.923 1.00 96.25 294 VAL A CA 1
ATOM 2311 C C . VAL A 1 294 ? -19.467 5.495 6.802 1.00 96.25 294 VAL A C 1
ATOM 2313 O O . VAL A 1 294 ? -19.810 6.675 6.877 1.00 96.25 294 VAL A O 1
ATOM 2316 N N . LYS A 1 295 ? -19.870 4.693 5.805 1.00 94.75 295 LYS A N 1
ATOM 2317 C CA . LYS A 1 295 ? -20.763 5.121 4.707 1.00 94.75 295 LYS A CA 1
ATOM 2318 C C . LYS A 1 295 ? -22.077 5.699 5.222 1.00 94.75 295 LYS A C 1
ATOM 2320 O O . LYS A 1 295 ? -22.442 6.822 4.875 1.00 94.75 295 LYS A O 1
ATOM 2325 N N . THR A 1 296 ? -22.735 4.948 6.104 1.00 93.25 296 THR A N 1
ATOM 2326 C CA . THR A 1 296 ? -24.021 5.323 6.703 1.00 93.25 296 THR A CA 1
ATOM 2327 C C . THR A 1 296 ? -23.892 6.630 7.487 1.00 93.25 296 THR A C 1
ATOM 2329 O O . THR A 1 296 ? -24.706 7.537 7.338 1.00 93.25 296 THR A O 1
ATOM 2332 N N . ALA A 1 297 ? -22.822 6.779 8.274 1.00 91.88 297 ALA A N 1
ATOM 2333 C CA . ALA A 1 297 ? -22.559 7.993 9.044 1.00 91.88 297 ALA A CA 1
ATOM 2334 C C . ALA A 1 297 ? -22.276 9.233 8.172 1.00 91.88 297 ALA A C 1
ATOM 2336 O O . ALA A 1 297 ? -22.465 10.355 8.644 1.00 91.88 297 ALA A O 1
ATOM 2337 N N . CYS A 1 298 ? -21.856 9.041 6.917 1.00 88.81 298 CYS A N 1
ATOM 2338 C CA . CYS A 1 298 ? -21.647 10.107 5.933 1.00 88.81 298 CYS A CA 1
ATOM 2339 C C . CYS A 1 298 ? -22.895 10.407 5.080 1.00 88.81 298 CYS A C 1
ATOM 2341 O O . CYS A 1 298 ? -22.808 11.211 4.157 1.00 88.81 298 CYS A O 1
ATOM 2343 N N . GLY A 1 299 ? -24.043 9.768 5.344 1.00 72.25 299 GLY A N 1
ATOM 2344 C CA . GLY A 1 299 ? -25.275 9.974 4.570 1.00 72.25 299 GLY A CA 1
ATOM 2345 C C . GLY A 1 299 ? -25.246 9.352 3.171 1.00 72.25 299 GLY A C 1
ATOM 2346 O O . GLY A 1 299 ? -25.935 9.831 2.274 1.00 72.25 299 GLY A O 1
ATOM 2347 N N . SER A 1 300 ? -24.423 8.319 2.971 1.00 59.03 300 SER A N 1
ATOM 2348 C CA . SER A 1 300 ? -24.426 7.515 1.745 1.00 59.03 300 SER A CA 1
ATOM 2349 C C . SER A 1 300 ? -25.339 6.301 1.959 1.00 59.03 300 SER A C 1
ATOM 2351 O O . SER A 1 300 ? -24.941 5.370 2.661 1.00 59.03 300 SER A O 1
ATOM 2353 N N . GLU A 1 301 ? -26.558 6.353 1.410 1.00 45.22 301 GLU A N 1
ATOM 2354 C CA . GLU A 1 301 ? -27.452 5.192 1.221 1.00 45.22 301 GLU A CA 1
ATOM 2355 C C . GLU A 1 301 ? -27.135 4.482 -0.101 1.00 45.22 301 GLU A C 1
ATOM 2357 O O . GLU A 1 301 ? -26.983 5.187 -1.127 1.00 45.22 301 GLU A O 1
#

Secondary structure (DSSP, 8-state):
-----------------------------PPPPP-PPP---PPPP--SSEEETT-TTS----GGGGGGS--B-SSPPPHHHHHTTS------TTT-TT-EE----SSEEEEEEETTTTEEEEEEEEEEEEETTEEEEEEEETTS-EEEEEGGGEEEPPHHHHHHH-----EEEEEEESS-HHHHHHHHTTSHHHHHHHHHTT-TTGGGSPP-TT--EEEEEEETTEEEEEEEEEETTEEEEEEEEEETTEEEEEEEEEEEETTTTEEEEEEEEE--TTTHHHHHHHHHHHHHHHHHHTT--

Sequence (301 aa):
MTYKSSLLVLLSMLLLLVTACGQAPTTEPSAPPAEEPAQVTSEPHQYGGWYCPDNFGFVPVDIAKLDAVPAIADRLPTEAELQDNKSLIKVDIAKYPDARALPMKLPRVARIRSDHKDMSELAVVIQAIVVQEDTVVGYRFVNGGNGSARLREITLLSDEEVAAMGSQPFFYSKSVLKANTAEIWRALCRTDYFAHLGKTFSQQVFFSTPWDPKAEARLELDSPGEKAKGYIGMVFGNYYLHIDYFRDGVHYSEKLLLIENKEDKTTELFFASGPYPKDFGTQQARWAHWVAAVKTACGSE

Radius of gyration: 31.36 Å; Cα contacts (8 Å, |Δi|>4): 559; chains: 1; bounding box: 118×43×70 Å

Foldseek 3Di:
DDDDYDDDDDDDDDDDDDDDDDDDDDDDDDDPPDPDPPPPPFDDDDQADWWDQPACLFAAAKLQCQVVQQADAFFADDPVCCVSVSFPDDDPCVRFVPKTFDHDDDFFWKWAQDPVVNDTFIWTFRGWMDTPNFIKTKIAGNQGTTGMHTPVRIGTDDPVVSVVVHTQAKQKDKDKALAAPQLLLVLQLPDPVLCVQCVQQVNNVVSNDGDDQPDKDWRWDDDVQKTKTWIFHDDPNKTKIKMWMQGNNDIWMWIWIWDADPVSNMIMIIIMTIRDPDQCVVVNVVVVVSVVSSRVSRVND

Solvent-accessible surface area (backbone atoms only — not comparable to full-atom values): 17413 Å² total; per-residue (Å²): 134,82,88,81,92,89,81,89,78,88,84,80,89,80,90,80,87,80,89,86,84,91,82,89,81,83,86,73,88,73,75,79,79,76,78,70,78,76,81,77,81,63,78,84,83,80,72,47,74,45,76,40,68,76,43,62,75,30,55,56,45,34,60,70,49,45,89,76,46,65,45,43,57,68,39,76,75,55,71,66,38,43,76,67,46,38,46,80,73,80,80,59,49,91,77,41,74,82,47,40,36,43,81,54,88,62,53,38,51,28,39,36,70,38,82,92,73,76,42,74,45,58,28,36,35,21,32,39,31,34,47,89,93,46,47,33,30,28,33,30,31,38,78,17,2,32,35,23,31,39,55,89,66,43,46,75,60,52,74,66,61,53,60,73,62,43,52,34,40,52,43,73,49,79,48,80,36,74,31,47,63,56,52,46,48,57,28,43,43,70,34,72,65,35,51,44,51,9,60,73,42,73,36,49,67,69,36,66,51,79,78,51,85,84,52,64,47,77,36,59,40,85,50,96,66,36,36,33,48,32,43,36,31,63,54,99,88,24,44,37,37,42,36,43,33,43,44,84,93,40,74,33,38,41,39,37,40,38,48,62,41,81,88,82,41,28,19,38,42,39,41,31,41,30,49,33,69,87,53,41,72,61,52,41,53,53,51,52,50,51,54,49,52,38,38,50,66,45,72,46,129

Mean predicted aligned error: 9.87 Å